Protein AF-A0A6F8YV16-F1 (afdb_monomer_lite)

InterPro domains:
  IPR040547 Immunity protein CdiI [PF18616] (126-198)

Sequence (239 aa):
MAGVSTPRDDDLLIRDLTRAFAAAVDRGVPRQIAALMCADEAESFLDNVNDPDPDDPDEPVEEPTVDVPRIRVFGEVALARFTRPYTAGTLFFRREDGRWTVCADAEDDLSLDQLEDGERPPSPARVRGLRGTPVGDLDVAGLVTLVEQRQGLDILLPRVTARLQREPLPPGDRHPGDLLAATLRVEHEQWAKDPVSLTRMRITIDTVQDMGDLDAHGAPHQEIWDLIARFAATNPNGW

Organism: NCBI:txid624315

Foldseek 3Di:
DDDDDDPVNVVVQVVVLVQQLVQCVVQVALQSNLVQAPPVVSVVSVVPDPDHGDPDDGDPDDRFPKDFPDKDDDPQKIKTWIDGVPDTDIWIWGQDPNHIGTYPCSQQQAFLVRVDDDDDDDDDPLLVVLRRHRNVPQDLASLLVCLLVVHSLVPSLVVLLVVCLVPVQCQYPVWGNSSVLSNLPDAPVSCVVPVPSVVSNVSSVVVVVVVPQCVVVRHDRVSNVVSVVVSCVRHVVPD

pLDDT: mean 89.05, std 11.55, range [32.53, 98.44]

Secondary structure (DSSP, 8-state):
------HHHHHHHHHHHHHHHHHHHHHT-HHHHHTTB-HHHHHHHHHH--S-S-SS----PPPP--EEEEEEEETTEEEEEEEETTEEEEEEEEEETTEEEE-GGGGTTSBHHHHS-SPPPP--HHHHHHHHSBGGG--HHHHHHHHHTT-SHHHHHHHHHHHHHH-SS---SSSTTHHHHHHHTS-HHHHHH-HHHHHHHHHHHHHHHHH--GGGGTS-HHHHHHHHHHHHHH--TT-

Radius of gyration: 20.84 Å; chains: 1; bounding box: 57×36×59 Å

Structure (mmCIF, N/CA/C/O backbone):
data_AF-A0A6F8YV16-F1
#
_entry.id   AF-A0A6F8YV16-F1
#
loop_
_atom_site.group_PDB
_atom_site.id
_atom_site.type_symbol
_atom_site.label_atom_id
_atom_site.label_alt_id
_atom_site.label_comp_id
_atom_site.label_asym_id
_atom_site.label_entity_id
_atom_site.label_seq_id
_atom_site.pdbx_PDB_ins_code
_atom_site.Cartn_x
_atom_site.Cartn_y
_atom_site.Cartn_z
_atom_site.occupancy
_atom_site.B_iso_or_equiv
_atom_site.auth_seq_id
_atom_site.auth_comp_id
_atom_site.auth_asym_id
_atom_site.auth_atom_id
_atom_site.pdbx_PDB_model_num
ATOM 1 N N . MET A 1 1 ? -34.238 -14.353 12.579 1.00 32.53 1 MET A N 1
ATOM 2 C CA . MET A 1 1 ? -34.385 -13.059 11.882 1.00 32.53 1 MET A CA 1
ATOM 3 C C . MET A 1 1 ? -33.151 -12.256 12.238 1.00 32.53 1 MET A C 1
ATOM 5 O O . MET A 1 1 ? -33.054 -11.830 13.379 1.00 32.53 1 MET A O 1
ATOM 9 N N . ALA A 1 2 ? -32.161 -12.194 11.346 1.00 41.22 2 ALA A N 1
ATOM 10 C CA . ALA A 1 2 ? -30.953 -11.411 11.591 1.00 41.22 2 ALA A CA 1
ATOM 11 C C . ALA A 1 2 ? -31.335 -9.926 11.545 1.00 41.22 2 ALA A C 1
ATOM 13 O O . ALA A 1 2 ? -31.916 -9.472 10.558 1.00 41.22 2 ALA A O 1
ATOM 14 N N . GLY A 1 3 ? -31.119 -9.214 12.649 1.00 47.22 3 GLY A N 1
ATOM 15 C CA . GLY A 1 3 ? -31.322 -7.773 12.704 1.00 47.22 3 GLY A CA 1
ATOM 16 C C . GLY A 1 3 ? -30.284 -7.104 11.815 1.00 47.22 3 GLY A C 1
ATOM 17 O O . GLY A 1 3 ? -29.094 -7.337 11.989 1.00 47.22 3 GLY A O 1
ATOM 18 N N . VAL A 1 4 ? -30.736 -6.311 10.849 1.00 54.62 4 VAL A N 1
ATOM 19 C CA . VAL A 1 4 ? -29.857 -5.437 10.068 1.00 54.62 4 VAL A CA 1
ATOM 20 C C . VAL A 1 4 ? -29.284 -4.410 11.048 1.00 54.62 4 VAL A C 1
ATOM 22 O O . VAL A 1 4 ? -30.052 -3.608 11.584 1.00 54.62 4 VAL A O 1
ATOM 25 N N . SER A 1 5 ? -27.982 -4.478 11.345 1.00 60.81 5 SER A N 1
ATOM 26 C CA . SER A 1 5 ? -27.321 -3.483 12.195 1.00 60.81 5 SER A CA 1
ATOM 27 C C . SER A 1 5 ? -27.360 -2.122 11.503 1.00 60.81 5 SER A C 1
ATOM 29 O O . SER A 1 5 ? -27.271 -2.021 10.277 1.00 60.81 5 SER A O 1
ATOM 31 N N . THR A 1 6 ? -27.581 -1.056 12.272 1.00 71.75 6 THR A N 1
ATOM 32 C CA . THR A 1 6 ? -27.544 0.297 11.709 1.00 71.75 6 THR A CA 1
ATOM 33 C C . THR A 1 6 ? -26.101 0.813 11.674 1.00 71.75 6 THR A C 1
ATOM 35 O O . THR A 1 6 ? -25.292 0.391 12.499 1.00 71.75 6 THR A O 1
ATOM 38 N N . PRO A 1 7 ? -25.762 1.791 10.808 1.00 70.12 7 PRO A N 1
ATOM 39 C CA . PRO A 1 7 ? -24.416 2.377 10.779 1.00 70.12 7 PRO A CA 1
ATOM 40 C C . PRO A 1 7 ? -23.948 2.922 12.138 1.00 70.12 7 PRO A C 1
ATOM 42 O O . PRO A 1 7 ? -22.766 2.900 12.450 1.00 70.12 7 PRO A O 1
ATOM 45 N N . ARG A 1 8 ? -24.884 3.390 12.977 1.00 74.44 8 ARG A N 1
ATOM 46 C CA . ARG A 1 8 ? -24.582 3.878 14.328 1.00 74.44 8 ARG A CA 1
ATOM 47 C C . ARG A 1 8 ? -24.244 2.747 15.301 1.00 74.44 8 ARG A C 1
ATOM 49 O O . ARG A 1 8 ? -23.451 2.967 16.212 1.00 74.44 8 ARG A O 1
ATOM 56 N N . ASP A 1 9 ? -24.845 1.576 15.118 1.00 87.88 9 ASP A N 1
ATOM 57 C CA . ASP A 1 9 ? -24.528 0.390 15.915 1.00 87.88 9 ASP A CA 1
ATOM 58 C C . ASP A 1 9 ? -23.169 -0.179 15.491 1.00 87.88 9 ASP A C 1
ATOM 60 O O . ASP A 1 9 ? -22.358 -0.527 16.345 1.00 87.88 9 ASP A O 1
ATOM 64 N N . ASP A 1 10 ? -22.876 -0.182 14.187 1.00 91.69 10 ASP A N 1
ATOM 65 C CA . ASP A 1 10 ? -21.583 -0.622 13.655 1.00 91.69 10 ASP A CA 1
ATOM 66 C C . ASP A 1 10 ? -20.424 0.254 14.147 1.00 91.69 10 ASP A C 1
ATOM 68 O O . ASP A 1 10 ? -19.406 -0.275 14.591 1.00 91.69 10 ASP A O 1
ATOM 72 N N . ASP A 1 11 ? -20.596 1.578 14.165 1.00 91.69 11 ASP A N 1
ATOM 73 C CA . ASP A 1 11 ? -19.606 2.510 14.716 1.00 91.69 11 ASP A CA 1
ATOM 74 C C . ASP A 1 11 ? -19.271 2.215 16.188 1.00 91.69 11 ASP A C 1
ATOM 76 O O . ASP A 1 11 ? -18.113 2.331 16.598 1.00 91.69 11 ASP A O 1
ATOM 80 N N . LEU A 1 12 ? -20.269 1.850 17.001 1.00 91.56 12 LEU A N 1
ATOM 81 C CA . LEU A 1 12 ? -20.052 1.491 18.405 1.00 91.56 12 LEU A CA 1
ATOM 82 C C . LEU A 1 12 ? -19.313 0.156 18.521 1.00 91.56 12 LEU A C 1
ATOM 84 O O . LEU A 1 12 ? -18.309 0.082 19.227 1.00 91.56 12 LEU A O 1
ATOM 88 N N . LEU A 1 13 ? -19.746 -0.861 17.772 1.00 94.31 13 LEU A N 1
ATOM 89 C CA . LEU A 1 13 ? -19.112 -2.181 17.770 1.00 94.31 13 LEU A CA 1
ATOM 90 C C . LEU A 1 13 ? -17.645 -2.115 17.328 1.00 94.31 13 LEU A C 1
ATOM 92 O O . LEU A 1 13 ? -16.783 -2.711 17.969 1.00 94.31 13 LEU A O 1
ATOM 96 N N . ILE A 1 14 ? -17.339 -1.360 16.271 1.00 95.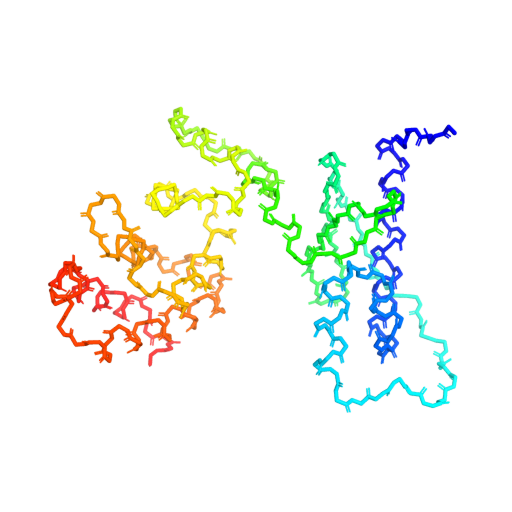31 14 ILE A N 1
ATOM 97 C CA . ILE A 1 14 ? -15.970 -1.199 15.762 1.00 95.31 14 ILE A CA 1
ATOM 98 C C . ILE A 1 14 ? -15.108 -0.408 16.751 1.00 95.31 14 ILE A C 1
ATOM 100 O O . ILE A 1 14 ? -13.931 -0.723 16.942 1.00 95.31 14 ILE A O 1
ATOM 104 N N . ARG A 1 15 ? -15.671 0.609 17.414 1.00 94.19 15 ARG A N 1
ATOM 105 C CA . ARG A 1 15 ? -14.960 1.373 18.449 1.00 94.19 15 ARG A CA 1
ATOM 106 C C . ARG A 1 15 ? -14.592 0.494 19.639 1.00 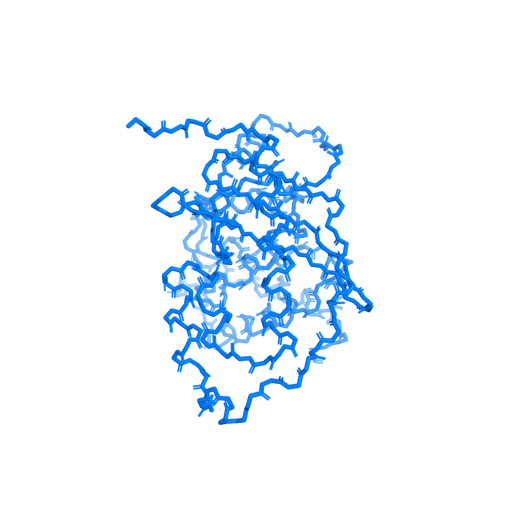94.19 15 ARG A C 1
ATOM 108 O O . ARG A 1 15 ? -13.449 0.550 20.096 1.00 94.19 15 ARG A O 1
ATOM 115 N N . ASP A 1 16 ? -15.536 -0.310 20.113 1.00 93.12 16 ASP A N 1
ATOM 116 C CA . ASP A 1 16 ? -15.319 -1.231 21.226 1.00 93.12 16 ASP A CA 1
ATOM 117 C C . ASP A 1 16 ? -14.310 -2.316 20.843 1.00 93.12 16 ASP A C 1
ATOM 119 O O . ASP A 1 16 ? -13.375 -2.574 21.599 1.00 93.12 16 ASP A O 1
ATOM 123 N N . LEU A 1 17 ? -14.410 -2.865 19.628 1.00 95.19 17 LEU A N 1
ATOM 124 C CA . LEU A 1 17 ? -13.437 -3.815 19.088 1.00 95.19 17 LEU A CA 1
ATOM 125 C C . LEU A 1 17 ? -12.030 -3.210 18.979 1.00 95.19 17 LEU A C 1
ATOM 127 O O . LEU A 1 17 ? -11.062 -3.847 19.379 1.00 95.19 17 LEU A O 1
ATOM 131 N N . THR A 1 18 ? -11.904 -1.967 18.507 1.00 94.31 18 THR A N 1
ATOM 132 C CA . THR A 1 18 ? -10.615 -1.253 18.427 1.00 94.31 18 THR A CA 1
ATOM 133 C C . THR A 1 18 ? -9.958 -1.129 19.804 1.00 94.31 18 THR A C 1
ATOM 135 O O . THR A 1 18 ? -8.755 -1.351 19.946 1.00 94.31 18 THR A O 1
ATOM 138 N N . ARG A 1 19 ? -10.744 -0.797 20.836 1.00 91.19 19 ARG A N 1
ATOM 139 C CA . ARG A 1 19 ? -10.260 -0.692 22.222 1.00 91.19 19 ARG A CA 1
ATOM 140 C C . ARG A 1 19 ? -9.915 -2.054 22.815 1.00 91.19 19 ARG A C 1
ATOM 142 O O . ARG A 1 19 ? -8.879 -2.179 23.459 1.00 91.19 19 ARG A O 1
ATOM 149 N N . ALA A 1 20 ? -10.746 -3.066 22.572 1.00 91.56 20 ALA A N 1
ATOM 150 C CA . ALA A 1 20 ? -10.495 -4.432 23.019 1.00 91.56 20 ALA A CA 1
ATOM 151 C C . ALA A 1 20 ? -9.209 -4.992 22.398 1.00 91.56 20 ALA A C 1
ATOM 153 O O . ALA A 1 20 ? -8.378 -5.549 23.109 1.00 91.56 20 ALA A O 1
ATOM 154 N N . PHE A 1 21 ? -9.010 -4.769 21.096 1.00 92.56 21 PHE A N 1
ATOM 155 C CA . PHE A 1 21 ? -7.798 -5.166 20.386 1.00 92.56 21 PHE A CA 1
ATOM 156 C C . PHE A 1 21 ? -6.568 -4.463 20.954 1.00 92.56 21 PHE A C 1
ATOM 158 O O . PHE A 1 21 ? -5.555 -5.099 21.225 1.00 92.56 21 PHE A O 1
ATOM 165 N N . ALA A 1 22 ? -6.674 -3.160 21.216 1.00 89.25 22 ALA A N 1
ATOM 166 C CA . ALA A 1 22 ? -5.600 -2.411 21.842 1.00 89.25 22 ALA A CA 1
ATOM 167 C C . ALA A 1 22 ? -5.208 -2.947 23.220 1.00 89.25 22 ALA A C 1
ATOM 169 O O . ALA A 1 22 ? -4.026 -3.160 23.467 1.00 89.25 22 ALA A O 1
ATOM 170 N N . ALA A 1 23 ? -6.196 -3.212 24.074 1.00 87.38 23 ALA A N 1
ATOM 171 C CA . ALA A 1 23 ? -5.962 -3.762 25.401 1.00 87.38 23 ALA A CA 1
ATOM 172 C C . ALA A 1 23 ? -5.356 -5.173 25.343 1.00 87.38 23 ALA A C 1
ATOM 174 O 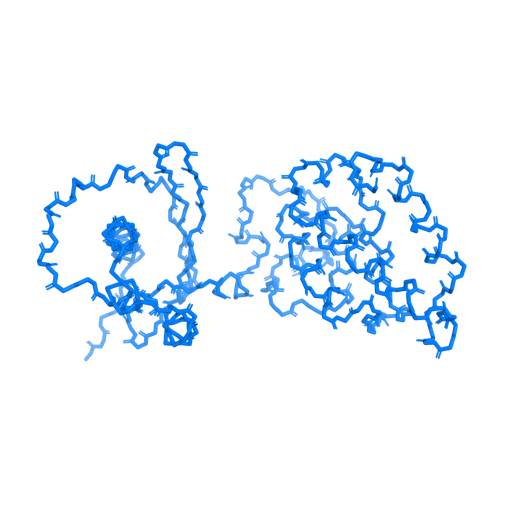O . ALA A 1 23 ? -4.476 -5.485 26.139 1.00 87.38 23 ALA A O 1
ATOM 175 N N . ALA A 1 24 ? -5.789 -6.015 24.398 1.00 88.56 24 ALA A N 1
ATOM 176 C CA . ALA A 1 24 ? -5.222 -7.349 24.205 1.00 88.56 24 ALA A CA 1
ATOM 177 C C . ALA A 1 24 ? -3.745 -7.290 23.776 1.00 88.56 24 ALA A C 1
ATOM 179 O O . ALA A 1 24 ? -2.931 -8.058 24.287 1.00 88.56 24 ALA A O 1
ATOM 180 N N . VAL A 1 25 ? -3.393 -6.352 22.888 1.00 88.12 25 VAL A N 1
ATOM 181 C CA . VAL A 1 25 ? -1.999 -6.101 22.485 1.00 88.12 25 VAL A CA 1
ATOM 182 C C . VAL A 1 25 ? -1.160 -5.630 23.671 1.00 88.12 25 VAL A C 1
ATOM 184 O O . VAL A 1 25 ? -0.057 -6.133 23.861 1.00 88.12 25 VAL A O 1
ATOM 187 N N . ASP A 1 26 ? -1.683 -4.723 24.497 1.00 85.44 26 ASP A N 1
ATOM 188 C CA . ASP A 1 26 ? -0.936 -4.160 25.629 1.00 85.44 26 ASP A CA 1
ATOM 189 C C . ASP A 1 26 ? -0.728 -5.176 26.766 1.00 85.44 26 ASP A C 1
ATOM 191 O O . ASP A 1 26 ? 0.286 -5.122 27.459 1.00 85.44 26 ASP A O 1
ATOM 195 N N . ARG A 1 27 ? -1.644 -6.142 26.923 1.00 84.88 27 ARG A N 1
ATOM 196 C CA . ARG A 1 27 ? -1.458 -7.309 27.807 1.00 84.88 27 ARG A CA 1
ATOM 197 C C . ARG A 1 27 ? -0.439 -8.310 27.270 1.00 84.88 27 ARG A C 1
ATOM 199 O O . ARG A 1 27 ? 0.092 -9.100 28.038 1.00 84.88 27 ARG A O 1
ATOM 206 N N . GLY A 1 28 ? -0.182 -8.301 25.962 1.00 84.62 28 GLY A N 1
ATOM 207 C CA . GLY A 1 28 ? 0.746 -9.234 25.334 1.00 84.62 28 GLY A CA 1
ATOM 208 C C . GLY A 1 28 ? 0.286 -10.690 25.412 1.00 84.62 28 GLY A C 1
ATOM 209 O O . GLY A 1 28 ? 1.131 -11.567 25.543 1.00 84.62 28 GLY A O 1
ATOM 210 N N . VAL A 1 29 ? -1.028 -10.951 25.339 1.00 84.44 29 VAL A N 1
ATOM 211 C CA . VAL A 1 29 ? -1.600 -12.312 25.368 1.00 84.44 29 VAL A CA 1
ATOM 212 C C . VAL A 1 29 ? -2.025 -12.730 23.952 1.00 84.44 29 VAL A C 1
ATOM 214 O O . VAL A 1 29 ? -3.106 -12.327 23.498 1.00 84.44 29 VAL A O 1
ATOM 217 N N . PRO A 1 30 ? -1.214 -13.535 23.234 1.00 89.00 30 PRO A N 1
ATOM 218 C CA . PRO A 1 30 ? -1.449 -13.907 21.841 1.00 89.00 30 PRO A CA 1
ATOM 219 C C . PRO A 1 30 ? -2.860 -14.411 21.537 1.00 89.00 30 PRO A C 1
ATOM 221 O O . PRO A 1 30 ? -3.490 -13.950 20.584 1.00 89.00 30 PRO A O 1
ATOM 224 N N . ARG A 1 31 ? -3.412 -15.312 22.358 1.00 88.94 31 ARG A N 1
ATOM 225 C CA . ARG A 1 31 ? -4.751 -15.864 22.094 1.00 88.94 31 ARG A CA 1
ATOM 226 C C . ARG A 1 31 ? -5.874 -14.844 22.268 1.00 88.94 31 ARG A C 1
ATOM 228 O O . ARG A 1 31 ? -6.880 -14.940 21.566 1.00 88.94 31 ARG A O 1
ATOM 235 N N . GLN A 1 32 ? -5.720 -13.864 23.164 1.00 90.56 32 GLN A N 1
ATOM 236 C CA . GLN A 1 32 ? -6.697 -12.776 23.303 1.00 90.56 32 GLN A CA 1
ATOM 237 C C . GLN A 1 32 ? -6.681 -11.868 22.067 1.00 90.56 32 GLN A C 1
ATOM 239 O O . GLN A 1 32 ? -7.742 -11.441 21.616 1.00 90.56 32 GLN A O 1
ATOM 244 N N . ILE A 1 33 ? -5.498 -11.610 21.501 1.00 91.75 33 ILE A N 1
ATOM 245 C CA . ILE A 1 33 ? -5.338 -10.833 20.266 1.00 91.75 33 ILE A CA 1
ATOM 246 C C . ILE A 1 33 ? -5.977 -11.588 19.091 1.00 91.75 33 ILE A C 1
ATOM 248 O O . ILE A 1 33 ? -6.846 -11.043 18.408 1.00 91.75 33 ILE A O 1
ATOM 252 N N . ALA A 1 34 ? -5.617 -12.863 18.915 1.00 92.94 34 ALA A N 1
ATOM 253 C CA . ALA A 1 34 ? -6.099 -13.713 17.826 1.00 92.94 34 ALA A CA 1
ATOM 254 C C . ALA A 1 34 ? -7.632 -13.869 17.817 1.00 92.94 34 ALA A C 1
ATOM 256 O O . ALA A 1 34 ? -8.251 -13.860 16.760 1.00 92.94 34 ALA A O 1
ATOM 257 N N . ALA A 1 35 ? -8.283 -13.927 18.985 1.00 93.56 35 ALA A N 1
ATOM 258 C CA . ALA A 1 35 ? -9.746 -14.034 19.082 1.00 93.56 35 ALA A CA 1
ATOM 259 C C . ALA A 1 35 ? -10.512 -12.827 18.487 1.00 93.56 35 ALA A C 1
ATOM 261 O O . ALA A 1 35 ? -11.711 -12.911 18.182 1.00 93.56 35 ALA A O 1
ATOM 262 N N . LEU A 1 36 ? -9.837 -11.686 18.341 1.00 95.56 36 LEU A N 1
ATOM 263 C CA . LEU A 1 36 ? -10.396 -10.454 17.789 1.00 95.56 36 LEU A CA 1
ATOM 264 C C . LEU A 1 36 ? -10.097 -10.287 16.291 1.00 95.56 36 LEU A C 1
ATOM 266 O O . LEU A 1 36 ? -10.696 -9.414 15.661 1.00 95.56 36 LEU A O 1
ATOM 270 N N . MET A 1 37 ? -9.210 -11.110 15.729 1.00 95.62 37 MET A N 1
ATOM 271 C CA . MET A 1 37 ? -8.823 -11.097 14.316 1.00 95.62 37 MET A CA 1
ATOM 272 C C . MET A 1 37 ? -9.787 -11.927 13.443 1.00 95.62 37 MET A C 1
ATOM 274 O O . MET A 1 37 ? -10.625 -12.663 13.977 1.00 95.62 37 MET A O 1
ATOM 278 N N . CYS A 1 38 ? -9.708 -11.790 12.111 1.00 95.75 38 CYS A N 1
ATOM 279 C CA . CYS A 1 38 ? -10.307 -12.782 11.202 1.00 95.75 38 CYS A CA 1
ATOM 280 C C . CYS A 1 38 ? -9.607 -14.130 11.336 1.00 95.75 38 CYS A C 1
ATOM 282 O O . CYS A 1 38 ? -8.481 -14.205 11.828 1.00 95.75 38 CYS A O 1
ATOM 284 N N . ALA A 1 39 ? -10.276 -15.188 10.878 1.00 91.88 39 ALA A N 1
ATOM 285 C CA . ALA A 1 39 ? -9.775 -16.556 10.989 1.00 91.88 39 ALA A CA 1
ATOM 286 C C . ALA A 1 39 ? -8.364 -16.731 10.393 1.00 91.88 39 ALA A C 1
ATOM 288 O O . ALA A 1 39 ? -7.469 -17.203 11.094 1.00 91.88 39 ALA A O 1
ATOM 289 N N . ASP A 1 40 ? -8.156 -16.289 9.150 1.00 88.50 40 ASP A N 1
ATOM 290 C CA . ASP A 1 40 ? -6.884 -16.470 8.434 1.00 88.50 40 ASP A CA 1
ATOM 291 C C . ASP A 1 40 ? -5.729 -15.675 9.081 1.00 88.50 40 ASP A C 1
ATOM 293 O O . ASP A 1 40 ? -4.599 -16.161 9.194 1.00 88.50 40 ASP A O 1
ATOM 297 N N . GLU A 1 41 ? -6.014 -14.458 9.557 1.00 90.88 41 GLU A N 1
ATOM 298 C CA . GLU A 1 41 ? -5.038 -13.618 10.263 1.00 90.88 41 GLU A CA 1
ATOM 299 C C . GLU A 1 41 ? -4.718 -14.189 11.648 1.00 90.88 41 GLU A C 1
ATOM 301 O O . GLU A 1 41 ? -3.562 -14.202 12.059 1.00 90.88 41 GLU A O 1
ATOM 306 N N . ALA A 1 42 ? -5.724 -14.700 12.362 1.00 91.50 42 ALA A N 1
ATOM 307 C CA . ALA A 1 42 ? -5.549 -15.320 13.669 1.00 91.50 42 ALA A CA 1
ATOM 308 C C . ALA A 1 42 ? -4.646 -16.559 13.589 1.00 91.50 42 ALA A C 1
ATOM 310 O O . ALA A 1 42 ? -3.759 -16.715 14.429 1.00 91.50 42 ALA A O 1
ATOM 311 N N . GLU A 1 43 ? -4.848 -17.419 12.586 1.00 88.94 43 GLU A N 1
ATOM 312 C CA . GLU A 1 43 ? -3.999 -18.590 12.334 1.00 88.94 43 GLU A CA 1
ATOM 313 C C . GLU A 1 43 ? -2.559 -18.160 12.027 1.00 88.94 43 GLU A C 1
ATOM 315 O O . GLU A 1 43 ? -1.631 -18.549 12.737 1.00 88.94 43 GLU A O 1
ATOM 320 N N . SER A 1 44 ? -2.387 -17.258 11.056 1.00 86.81 44 SER A N 1
ATOM 321 C CA . SER A 1 44 ? -1.070 -16.742 10.663 1.00 86.81 44 SER A CA 1
ATOM 322 C C . SER A 1 44 ? -0.336 -16.059 11.820 1.00 86.81 44 SER A C 1
ATOM 324 O O . SER A 1 44 ? 0.880 -16.197 11.964 1.00 86.81 44 SER A O 1
ATOM 326 N N . PHE A 1 45 ? -1.052 -15.309 12.657 1.00 88.38 45 PHE A N 1
ATOM 327 C CA . PHE A 1 45 ? -0.483 -14.658 13.828 1.00 88.38 45 PHE A CA 1
ATOM 328 C C . PHE A 1 45 ? 0.019 -15.693 14.835 1.00 88.38 45 PHE A C 1
ATOM 330 O O . PHE A 1 45 ? 1.183 -15.635 15.226 1.00 88.38 45 PHE A O 1
ATOM 337 N N . LEU A 1 46 ? -0.823 -16.659 15.215 1.00 87.50 46 LEU A N 1
ATOM 338 C CA . LEU A 1 46 ? -0.482 -17.681 16.208 1.00 87.50 46 LEU A CA 1
ATOM 339 C C . LEU A 1 46 ? 0.680 -18.576 15.762 1.00 87.50 46 LEU A C 1
ATOM 341 O O . LEU A 1 46 ? 1.519 -18.913 16.595 1.00 87.50 46 LEU A O 1
ATOM 345 N N . ASP A 1 47 ? 0.780 -18.892 14.472 1.00 86.50 47 ASP A N 1
ATOM 346 C CA . ASP A 1 47 ? 1.891 -19.676 13.916 1.00 86.50 47 ASP A CA 1
ATOM 347 C C . ASP A 1 47 ? 3.251 -18.968 14.034 1.00 86.50 47 ASP A C 1
ATOM 349 O O . ASP A 1 47 ? 4.295 -19.618 14.107 1.00 86.50 47 ASP A O 1
ATOM 353 N N . ASN A 1 48 ? 3.256 -17.632 14.074 1.00 83.25 48 ASN A N 1
ATOM 354 C CA . ASN A 1 48 ? 4.469 -16.823 14.194 1.00 83.25 48 ASN A CA 1
ATOM 355 C C . ASN A 1 48 ? 4.843 -16.486 15.648 1.00 83.25 48 ASN A C 1
ATOM 357 O O . ASN A 1 48 ? 5.915 -15.920 15.895 1.00 83.25 48 ASN A O 1
ATOM 361 N N . VAL A 1 49 ? 3.987 -16.812 16.621 1.00 81.88 49 VAL A N 1
ATOM 362 C CA . VAL A 1 49 ? 4.277 -16.587 18.039 1.00 81.88 49 VAL A CA 1
ATOM 363 C C . VAL A 1 49 ? 5.097 -17.753 18.596 1.00 81.88 49 VAL A C 1
ATOM 365 O O . VAL A 1 49 ? 4.638 -18.887 18.674 1.00 81.88 49 VAL A O 1
ATOM 368 N N . ASN A 1 50 ? 6.323 -17.455 19.036 1.00 70.88 50 ASN A N 1
ATOM 369 C CA . ASN A 1 50 ? 7.244 -18.456 19.588 1.00 70.88 50 ASN A CA 1
ATOM 370 C C . ASN A 1 50 ? 6.976 -18.822 21.061 1.00 70.88 50 ASN A C 1
ATOM 372 O O . ASN A 1 50 ? 7.438 -19.873 21.501 1.00 70.88 50 ASN A O 1
ATOM 376 N N . ASP A 1 51 ? 6.290 -17.963 21.824 1.00 69.06 51 ASP A N 1
ATOM 377 C CA . ASP A 1 51 ? 6.070 -18.123 23.269 1.00 69.06 51 ASP A CA 1
ATOM 378 C C . ASP A 1 51 ? 4.559 -18.212 23.567 1.00 69.06 51 ASP A C 1
ATOM 380 O O . ASP A 1 51 ? 3.819 -17.301 23.179 1.00 69.06 51 ASP A O 1
ATOM 384 N N . PRO A 1 52 ? 4.055 -19.302 24.175 1.00 67.00 52 PRO A N 1
ATOM 385 C CA . PRO A 1 52 ? 2.646 -19.401 24.553 1.00 67.00 52 PRO A CA 1
ATOM 386 C C . PRO A 1 52 ? 2.230 -18.308 25.552 1.00 67.00 52 PRO A C 1
ATOM 388 O O . PRO A 1 52 ? 3.069 -17.697 26.206 1.00 67.00 52 PRO A O 1
ATOM 391 N N . ASP A 1 53 ? 0.913 -18.069 25.652 1.00 74.44 53 ASP A N 1
ATOM 392 C CA . ASP A 1 53 ? 0.327 -17.096 26.588 1.00 74.44 53 ASP A CA 1
ATOM 393 C C . ASP A 1 53 ? 0.971 -17.193 27.991 1.00 74.44 53 ASP A C 1
ATOM 395 O O . ASP A 1 53 ? 1.209 -18.313 28.457 1.00 74.44 53 ASP A O 1
ATOM 399 N N . PRO A 1 54 ? 1.211 -16.062 28.681 1.00 66.69 54 PRO A N 1
ATOM 400 C CA . PRO A 1 54 ? 1.818 -16.069 30.009 1.00 66.69 54 PRO A CA 1
ATOM 401 C C . PRO A 1 54 ? 1.018 -16.930 31.003 1.00 66.69 54 PRO A C 1
ATOM 403 O O . PRO A 1 54 ? -0.213 -16.902 31.019 1.00 66.69 54 PRO A O 1
ATOM 406 N N . ASP A 1 55 ? 1.729 -17.687 31.847 1.00 64.31 55 ASP A N 1
ATOM 407 C CA . ASP A 1 55 ? 1.136 -18.603 32.838 1.00 64.31 55 ASP A CA 1
ATOM 408 C C . ASP A 1 55 ? 0.462 -17.874 34.020 1.00 64.31 55 ASP A C 1
ATOM 410 O O . ASP A 1 55 ? -0.404 -18.445 34.692 1.00 64.31 55 ASP A O 1
ATOM 414 N N . ASP A 1 56 ? 0.859 -16.627 34.294 1.00 61.84 56 ASP A N 1
ATOM 415 C CA . ASP A 1 56 ? 0.348 -15.833 35.413 1.00 61.84 56 ASP A CA 1
ATOM 416 C C . ASP A 1 56 ? -0.868 -14.981 35.007 1.00 61.84 56 ASP A C 1
ATOM 418 O O . ASP A 1 56 ? -0.905 -14.428 33.906 1.00 61.84 56 ASP A O 1
ATOM 422 N N . PRO A 1 57 ? -1.875 -14.831 35.892 1.00 54.69 57 PRO A N 1
ATOM 423 C CA . PRO A 1 57 ? -3.026 -13.983 35.623 1.00 54.69 57 PRO A CA 1
ATOM 424 C C . PRO A 1 57 ? -2.583 -12.525 35.468 1.00 54.69 57 PRO A C 1
ATOM 426 O O . PRO A 1 57 ? -1.957 -11.976 36.374 1.00 54.69 57 PRO A O 1
ATOM 429 N N . ASP A 1 58 ? -2.948 -11.924 34.330 1.00 61.38 58 ASP A N 1
ATOM 430 C CA . ASP A 1 58 ? -2.645 -10.541 33.952 1.00 61.38 58 ASP A CA 1
ATOM 431 C C . ASP A 1 58 ? -2.759 -9.585 35.155 1.00 61.38 58 ASP A C 1
ATOM 433 O O . ASP A 1 58 ? -3.837 -9.436 35.750 1.00 61.38 58 ASP A O 1
ATOM 437 N N . GLU A 1 59 ? -1.671 -8.881 35.498 1.00 57.50 59 GLU A N 1
ATOM 438 C CA . GLU A 1 59 ? -1.823 -7.647 36.270 1.00 57.50 59 GLU A CA 1
ATOM 439 C C . GLU A 1 59 ? -2.784 -6.734 35.492 1.00 57.50 59 GLU A C 1
ATOM 441 O O . GLU A 1 59 ? -2.725 -6.687 34.258 1.00 57.50 59 GLU A O 1
ATOM 446 N N . PRO A 1 60 ? -3.706 -6.024 36.163 1.00 57.50 60 PRO A N 1
ATOM 447 C CA . PRO A 1 60 ? -4.638 -5.152 35.471 1.00 57.50 60 PRO A CA 1
ATOM 448 C C . PRO A 1 60 ? -3.857 -4.068 34.725 1.00 57.50 60 PRO A C 1
ATOM 450 O O . PRO A 1 60 ? -3.391 -3.098 35.318 1.00 57.50 60 PRO A O 1
ATOM 453 N N . VAL A 1 61 ? -3.721 -4.243 33.412 1.00 60.06 61 VAL A N 1
ATOM 454 C CA . VAL A 1 61 ? -3.194 -3.215 32.518 1.00 60.06 61 VAL A CA 1
ATOM 455 C C . VAL A 1 61 ? -4.188 -2.059 32.543 1.00 60.06 61 VAL A C 1
ATOM 457 O O . VAL A 1 61 ? -5.390 -2.274 32.348 1.00 60.06 61 VAL A O 1
ATOM 460 N N . GLU A 1 62 ? -3.705 -0.847 32.831 1.00 64.81 62 GLU A N 1
ATOM 461 C CA . GLU A 1 62 ? -4.527 0.361 32.737 1.00 64.81 62 GLU A CA 1
ATOM 462 C C . GLU A 1 62 ? -5.204 0.410 31.363 1.00 64.81 62 GLU A C 1
ATOM 464 O O . GLU A 1 62 ? -4.581 0.091 30.349 1.00 64.81 62 GLU A O 1
ATOM 469 N N . GLU A 1 63 ? -6.489 0.784 31.326 1.00 63.00 63 GLU A N 1
ATOM 470 C CA . GLU A 1 63 ? -7.212 0.882 30.059 1.00 63.00 63 GLU A CA 1
ATOM 471 C C . GLU A 1 63 ? -6.424 1.770 29.093 1.00 63.00 63 GLU A C 1
ATOM 473 O O . GLU A 1 63 ? -6.106 2.921 29.425 1.00 63.00 63 GLU A O 1
ATOM 478 N N . PRO A 1 64 ? -6.095 1.265 27.895 1.00 65.19 64 PRO A N 1
ATOM 479 C CA . PRO A 1 64 ? -5.238 2.015 27.014 1.00 65.19 64 PRO A CA 1
ATOM 480 C C . PRO A 1 64 ? -5.943 3.282 26.561 1.00 65.19 64 PRO A C 1
ATOM 482 O O . PRO A 1 64 ? -7.117 3.284 26.178 1.00 65.19 64 PRO A O 1
ATOM 485 N N . THR A 1 65 ? -5.199 4.383 26.581 1.00 75.81 65 THR A N 1
ATOM 486 C CA . THR A 1 65 ? -5.668 5.676 26.086 1.00 75.81 65 THR A CA 1
ATOM 487 C C . THR A 1 65 ? -5.697 5.650 24.559 1.00 75.81 65 THR A C 1
ATOM 489 O O . THR A 1 65 ? -4.797 6.137 23.879 1.00 75.81 65 THR A O 1
ATOM 492 N N . VAL A 1 66 ? -6.742 5.030 24.011 1.00 82.81 66 VAL A N 1
ATOM 493 C CA . VAL A 1 66 ? -6.996 4.955 22.572 1.00 82.81 66 VAL A CA 1
ATOM 494 C C . VAL A 1 66 ? -8.127 5.904 22.217 1.00 82.81 66 VAL A C 1
ATOM 496 O O . VAL A 1 66 ? -9.282 5.700 22.612 1.00 82.81 66 VAL A O 1
ATOM 499 N N . ASP A 1 67 ? -7.805 6.917 21.422 1.00 87.56 67 ASP A N 1
ATOM 500 C CA . ASP A 1 67 ? -8.820 7.708 20.745 1.00 87.56 67 ASP A CA 1
ATOM 501 C C . ASP A 1 67 ? -9.085 7.123 19.355 1.00 87.56 67 ASP A C 1
ATOM 503 O O . ASP A 1 67 ? -8.173 6.717 18.636 1.00 87.56 67 ASP A O 1
ATOM 507 N N . VAL A 1 68 ? -10.363 7.058 18.989 1.00 86.56 68 VAL A N 1
ATOM 508 C CA . VAL A 1 68 ? -10.830 6.506 17.710 1.00 86.56 68 VAL A CA 1
ATOM 509 C C . VAL A 1 68 ? -11.677 7.581 17.030 1.00 86.56 68 VAL A C 1
ATOM 511 O O . VAL A 1 68 ? -12.912 7.512 17.029 1.00 86.56 68 VAL A O 1
ATOM 514 N N . PRO A 1 69 ? -11.056 8.655 16.520 1.00 79.00 69 PRO A N 1
ATOM 515 C CA . PRO A 1 69 ? -11.785 9.844 16.091 1.00 79.00 69 PRO A CA 1
ATOM 516 C C . PRO A 1 69 ? -12.631 9.615 14.834 1.00 79.00 69 PRO A C 1
ATOM 518 O O . PRO A 1 69 ? -13.592 10.350 14.604 1.00 79.00 69 PRO A O 1
ATOM 521 N N . ARG A 1 70 ? -12.293 8.621 14.000 1.00 81.75 70 ARG A N 1
ATOM 522 C CA . ARG A 1 70 ? -12.976 8.385 12.723 1.00 81.75 70 ARG A CA 1
ATOM 523 C C . ARG A 1 70 ? -13.106 6.898 12.414 1.00 81.75 70 ARG A C 1
ATOM 525 O O . ARG A 1 70 ? -12.100 6.213 12.250 1.00 81.75 70 ARG A O 1
ATOM 532 N N . ILE A 1 71 ? -14.353 6.462 12.262 1.00 93.06 71 ILE A N 1
ATOM 533 C CA . ILE A 1 71 ? -14.744 5.147 11.751 1.00 93.06 71 ILE A CA 1
ATOM 534 C C . ILE A 1 71 ? -15.486 5.382 10.436 1.00 93.06 71 ILE A C 1
ATOM 536 O O . ILE A 1 71 ? -16.232 6.356 10.305 1.00 93.06 71 ILE A O 1
ATOM 540 N N . ARG A 1 72 ? -15.223 4.545 9.434 1.00 93.00 72 ARG A N 1
ATOM 541 C CA . ARG A 1 72 ? -15.971 4.536 8.174 1.00 93.00 72 ARG A CA 1
ATOM 542 C C . ARG A 1 72 ? -16.339 3.104 7.835 1.00 93.00 72 ARG A C 1
ATOM 544 O O . ARG A 1 72 ? -15.450 2.262 7.732 1.00 93.00 72 ARG A O 1
ATOM 551 N N . VAL A 1 73 ? -17.632 2.868 7.646 1.00 94.94 73 VAL A N 1
ATOM 552 C CA . VAL A 1 73 ? -18.201 1.557 7.325 1.00 94.94 73 VAL A CA 1
ATOM 553 C C . VAL A 1 73 ? -18.660 1.546 5.871 1.00 94.94 73 VAL A C 1
ATOM 555 O O . VAL A 1 73 ? -19.354 2.462 5.422 1.00 94.94 73 VAL A O 1
ATOM 558 N N . PHE A 1 74 ? -18.286 0.499 5.144 1.00 93.94 74 PHE A N 1
ATOM 559 C CA . PHE A 1 74 ? -18.586 0.290 3.734 1.00 93.94 74 PHE A CA 1
ATOM 560 C C . PHE A 1 74 ? -19.121 -1.133 3.526 1.00 93.94 74 PHE A C 1
ATOM 562 O O . PHE A 1 74 ? -18.410 -2.035 3.094 1.00 93.94 74 PHE A O 1
ATOM 569 N N . GLY A 1 75 ? -20.401 -1.340 3.846 1.00 92.50 75 GLY A N 1
ATOM 570 C CA . GLY A 1 75 ? -21.008 -2.671 3.790 1.00 92.50 75 GLY A CA 1
ATOM 571 C C . GLY A 1 75 ? -20.388 -3.598 4.836 1.00 92.50 75 GLY A C 1
ATOM 572 O O . GLY A 1 75 ? -20.549 -3.358 6.028 1.00 92.50 75 GLY A O 1
ATOM 573 N N . GLU A 1 76 ? -19.674 -4.624 4.377 1.00 94.44 76 GLU A N 1
ATOM 574 C CA . GLU A 1 76 ? -19.065 -5.665 5.220 1.00 94.44 76 GLU A CA 1
ATOM 575 C C . GLU A 1 76 ? -17.595 -5.387 5.565 1.00 94.44 76 GLU A C 1
ATOM 577 O O . GLU A 1 76 ? -16.959 -6.196 6.235 1.00 94.44 76 GLU A O 1
ATOM 582 N N . VAL A 1 77 ? -17.049 -4.248 5.130 1.00 96.44 77 VAL A N 1
ATOM 583 C CA . VAL A 1 77 ? -15.698 -3.805 5.487 1.00 96.44 77 VAL A CA 1
ATOM 584 C C . VAL A 1 77 ? -15.724 -2.425 6.119 1.00 96.44 77 VAL A C 1
ATOM 586 O O . VAL A 1 77 ? -16.595 -1.597 5.838 1.00 96.44 77 VAL A O 1
ATOM 589 N N . ALA A 1 78 ? -14.769 -2.161 6.999 1.00 96.31 78 ALA A N 1
ATOM 590 C CA . ALA A 1 78 ? -14.639 -0.876 7.657 1.00 96.31 78 ALA A CA 1
ATOM 591 C C . ALA A 1 78 ? -13.178 -0.542 7.943 1.00 96.31 78 ALA A C 1
ATOM 593 O O . ALA A 1 78 ? -12.298 -1.400 7.936 1.00 96.31 78 ALA A O 1
ATOM 594 N N . LEU A 1 79 ? -12.930 0.729 8.236 1.00 95.69 79 LEU A N 1
ATOM 595 C CA . LEU A 1 79 ? -11.647 1.189 8.747 1.00 95.69 79 LEU A CA 1
ATOM 596 C C . LEU A 1 79 ? -11.855 2.138 9.921 1.00 95.69 79 LEU A C 1
ATOM 598 O O . LEU A 1 79 ? -12.771 2.969 9.919 1.00 95.69 79 LEU A O 1
ATOM 602 N N . ALA A 1 80 ? -10.964 2.049 10.900 1.00 94.75 80 ALA A N 1
ATOM 603 C CA . ALA A 1 80 ? -10.911 2.957 12.031 1.00 94.75 80 ALA A CA 1
ATOM 604 C C . ALA A 1 80 ? -9.505 3.532 12.152 1.00 94.75 80 ALA A C 1
ATOM 606 O O . ALA A 1 80 ? -8.525 2.798 12.282 1.00 94.75 80 ALA A O 1
ATOM 607 N N . ARG A 1 81 ? -9.409 4.863 12.137 1.00 92.19 81 ARG A N 1
ATOM 608 C CA . ARG A 1 81 ? -8.165 5.538 12.511 1.00 92.19 81 ARG A CA 1
ATOM 609 C C . ARG A 1 81 ? -8.132 5.691 14.014 1.00 92.19 81 ARG A C 1
ATOM 611 O O . ARG A 1 81 ? -9.119 6.133 14.605 1.00 92.19 81 ARG A O 1
ATOM 618 N N . PHE A 1 82 ? -6.995 5.359 14.600 1.00 91.25 82 PHE A N 1
ATOM 619 C CA . PHE A 1 82 ? -6.782 5.464 16.030 1.00 91.25 82 PHE A CA 1
ATOM 620 C C . PHE A 1 82 ? -5.509 6.243 16.337 1.00 91.25 82 PHE A C 1
ATOM 622 O O . PHE A 1 82 ? -4.564 6.289 15.544 1.00 91.25 82 PHE A O 1
ATOM 629 N N . THR A 1 83 ? -5.486 6.838 17.519 1.00 90.25 83 THR A N 1
ATOM 630 C CA . THR A 1 83 ? -4.311 7.478 18.100 1.00 90.25 83 THR A CA 1
ATOM 631 C C . THR A 1 83 ? -4.107 6.958 19.518 1.00 90.25 83 THR A C 1
ATOM 633 O O . THR A 1 83 ? -5.057 6.684 20.252 1.00 90.25 83 THR A O 1
ATOM 636 N N . ARG A 1 84 ? -2.841 6.797 19.889 1.00 86.62 84 ARG A N 1
ATOM 637 C CA . ARG A 1 84 ? -2.351 6.466 21.228 1.00 86.62 84 ARG A CA 1
ATOM 638 C C . ARG A 1 84 ? -1.216 7.432 21.578 1.00 86.62 84 ARG A C 1
ATOM 640 O O . ARG A 1 84 ? -0.722 8.139 20.690 1.00 86.62 84 ARG A O 1
ATOM 647 N N . PRO A 1 85 ? -0.735 7.470 22.832 1.00 82.12 85 PRO A N 1
ATOM 648 C CA . PRO A 1 85 ? 0.527 8.131 23.125 1.00 82.12 85 PRO A CA 1
ATOM 649 C C . PRO A 1 85 ? 1.620 7.626 22.167 1.00 82.12 85 PRO A C 1
ATOM 651 O O . PRO A 1 85 ? 1.867 6.427 22.068 1.00 82.12 85 PRO A O 1
ATOM 654 N N . TYR A 1 86 ? 2.243 8.553 21.434 1.00 81.19 86 TYR A N 1
ATOM 655 C CA . TYR A 1 86 ? 3.366 8.323 20.508 1.00 81.19 86 TYR A CA 1
ATOM 656 C C . TYR A 1 86 ? 3.084 7.526 19.226 1.00 81.19 86 TYR A C 1
ATOM 658 O O . TYR A 1 86 ? 3.964 7.462 18.370 1.00 81.19 86 TYR A O 1
ATOM 666 N N . THR A 1 87 ? 1.892 6.954 19.046 1.00 82.31 87 THR A N 1
ATOM 667 C CA . THR A 1 87 ? 1.567 6.161 17.850 1.00 82.31 87 THR A CA 1
ATOM 668 C C . THR A 1 87 ? 0.185 6.500 17.306 1.00 82.31 87 THR A C 1
ATOM 670 O O . THR A 1 87 ? -0.745 6.833 18.036 1.00 82.31 87 THR A O 1
ATOM 673 N N . ALA A 1 88 ? 0.043 6.429 15.989 1.00 88.31 88 ALA A N 1
ATOM 674 C CA . ALA A 1 88 ? -1.231 6.532 15.297 1.00 88.31 88 ALA A CA 1
ATOM 675 C C . ALA A 1 88 ? -1.259 5.474 14.200 1.00 88.31 88 ALA A C 1
ATOM 677 O O . ALA A 1 88 ? -0.210 5.097 13.675 1.00 88.31 88 ALA A O 1
ATOM 678 N N . GLY A 1 89 ? -2.446 4.998 13.856 1.00 88.56 89 GLY A N 1
ATOM 679 C CA . GLY A 1 89 ? -2.584 3.949 12.861 1.00 88.56 89 GLY A CA 1
ATOM 680 C C . GLY A 1 89 ? -3.996 3.829 12.323 1.00 88.56 89 GLY A C 1
ATOM 681 O O . GLY A 1 89 ? -4.912 4.555 12.721 1.00 88.56 89 GLY A O 1
ATOM 682 N N . THR A 1 90 ? -4.152 2.890 11.400 1.00 92.69 90 THR A N 1
ATOM 683 C CA . THR A 1 90 ? -5.450 2.476 10.873 1.00 92.69 90 THR A CA 1
ATOM 684 C C . THR A 1 90 ? -5.605 0.992 11.152 1.00 92.69 90 THR A C 1
ATOM 686 O O . THR A 1 90 ? -4.684 0.224 10.891 1.00 92.69 90 THR A O 1
ATOM 689 N N . LEU A 1 91 ? -6.749 0.604 11.705 1.00 95.19 91 LEU A N 1
ATOM 690 C CA . LEU A 1 91 ? -7.195 -0.782 11.717 1.00 95.19 91 LEU A CA 1
ATOM 691 C C . LEU A 1 91 ? -8.241 -0.963 10.625 1.00 95.19 91 LEU A C 1
ATOM 693 O O . LEU A 1 91 ? -9.073 -0.076 10.402 1.00 95.19 91 LEU A O 1
ATOM 697 N N . PHE A 1 92 ? -8.193 -2.120 9.984 1.00 96.56 92 PHE A N 1
ATOM 698 C CA . PHE A 1 92 ? -9.163 -2.554 8.995 1.00 96.56 92 PHE A CA 1
ATOM 699 C C . PHE A 1 92 ? -9.987 -3.693 9.576 1.00 96.56 92 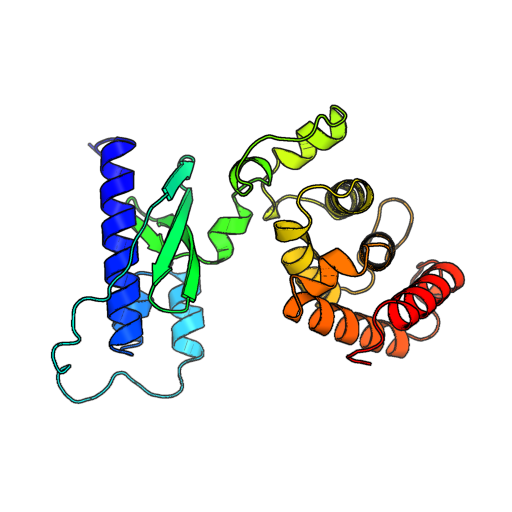PHE A C 1
ATOM 701 O O . PHE A 1 92 ? -9.514 -4.464 10.416 1.00 96.56 92 PHE A O 1
ATOM 708 N N . PHE A 1 93 ? -11.246 -3.744 9.166 1.00 97.31 93 PHE A N 1
ATOM 709 C CA . PHE A 1 93 ? -12.221 -4.669 9.708 1.00 97.31 93 PHE A CA 1
ATOM 710 C C . PHE A 1 93 ? -13.009 -5.306 8.582 1.00 97.31 93 PHE A C 1
ATOM 712 O O . PHE A 1 93 ? -13.400 -4.621 7.635 1.00 97.31 93 PHE A O 1
ATOM 719 N N . ARG A 1 94 ? -13.308 -6.589 8.746 1.00 96.88 94 ARG A N 1
ATOM 720 C CA . ARG A 1 94 ? -14.261 -7.327 7.921 1.00 96.88 94 ARG A CA 1
ATOM 721 C C . ARG A 1 94 ? -15.345 -7.898 8.825 1.00 96.88 94 ARG A C 1
ATOM 723 O O . ARG A 1 94 ? -15.113 -8.139 10.011 1.00 96.88 94 ARG A O 1
ATOM 730 N N . ARG A 1 95 ? -16.552 -8.058 8.294 1.00 95.44 95 ARG A N 1
ATOM 731 C CA . ARG A 1 95 ? -17.626 -8.771 8.975 1.00 95.44 95 ARG A CA 1
ATOM 732 C C . ARG A 1 95 ? -17.596 -10.239 8.549 1.00 95.44 95 ARG A C 1
ATOM 734 O O . ARG A 1 95 ? -17.834 -10.559 7.390 1.00 95.44 95 ARG A O 1
ATOM 741 N N . GLU A 1 96 ? -17.337 -11.123 9.505 1.00 93.75 96 GLU A N 1
ATOM 742 C CA . GLU A 1 96 ? -17.338 -12.579 9.339 1.00 93.75 96 GLU A CA 1
ATOM 743 C C . GLU A 1 96 ? -18.446 -13.174 10.210 1.00 93.75 96 GLU A C 1
ATOM 745 O O . GLU A 1 96 ? -18.557 -12.860 11.396 1.00 93.75 96 GLU A O 1
ATOM 750 N N . ASP A 1 97 ? -19.328 -13.979 9.613 1.00 89.94 97 ASP A N 1
ATOM 751 C CA . ASP A 1 97 ? -20.471 -14.604 10.299 1.00 89.94 97 ASP A CA 1
ATOM 752 C C . ASP A 1 97 ? -21.333 -13.626 11.129 1.00 89.94 97 ASP A C 1
ATOM 754 O O . ASP A 1 97 ? -21.881 -13.956 12.182 1.00 89.94 97 ASP A O 1
ATOM 758 N N . GLY A 1 98 ? -21.471 -12.386 10.646 1.00 90.12 98 GLY A N 1
ATOM 759 C CA . GLY A 1 98 ? -22.246 -11.335 11.311 1.00 90.12 98 GLY A CA 1
ATOM 760 C C . GLY A 1 98 ? -21.513 -10.604 12.444 1.00 90.12 98 GLY A C 1
ATOM 761 O O . GLY A 1 98 ? -22.121 -9.758 13.100 1.00 90.12 98 GLY A O 1
ATOM 762 N N . ARG A 1 99 ? -20.224 -10.888 12.673 1.00 93.50 99 ARG A N 1
ATOM 763 C CA . ARG A 1 99 ? -19.372 -10.245 13.683 1.00 93.50 99 ARG A CA 1
ATOM 764 C C . ARG A 1 99 ? -18.252 -9.448 13.017 1.00 93.50 99 ARG A C 1
ATOM 766 O O . ARG A 1 99 ? -17.631 -9.922 12.079 1.00 93.50 99 ARG A O 1
ATOM 773 N N . TRP A 1 100 ? -17.963 -8.256 13.534 1.00 97.06 100 TRP A N 1
ATOM 774 C CA . TRP A 1 100 ? -16.775 -7.500 13.134 1.00 97.06 100 TRP A CA 1
ATOM 775 C C . TRP A 1 100 ? -15.496 -8.129 13.703 1.00 97.06 100 TRP A C 1
ATOM 777 O O . TRP A 1 100 ? -15.434 -8.449 14.893 1.00 97.06 100 TRP A O 1
ATOM 787 N N . THR A 1 101 ? -14.479 -8.259 12.859 1.00 97.12 101 THR A N 1
ATOM 788 C CA . THR A 1 101 ? -13.142 -8.771 13.187 1.00 97.12 101 THR A CA 1
ATOM 789 C C . THR A 1 101 ? -12.065 -7.821 12.678 1.00 97.12 101 THR A C 1
ATOM 791 O O . THR A 1 101 ? -12.312 -7.043 11.759 1.00 97.12 101 THR A O 1
ATOM 794 N N . VAL A 1 102 ? -10.877 -7.857 13.284 1.00 97.00 102 VAL A N 1
ATOM 795 C CA . VAL A 1 102 ? -9.693 -7.119 12.817 1.00 97.00 102 VAL A CA 1
ATOM 796 C C . VAL A 1 102 ? -9.018 -7.917 11.702 1.00 97.00 102 VAL A C 1
ATOM 798 O O . VAL A 1 102 ? -8.612 -9.055 11.914 1.00 97.00 102 VAL A O 1
ATOM 801 N N . CYS A 1 103 ? -8.903 -7.328 10.517 1.00 95.62 103 CYS A N 1
ATOM 802 C CA . CYS A 1 103 ? -8.463 -8.023 9.306 1.00 95.62 103 CYS A CA 1
ATOM 803 C C . CYS A 1 103 ? -7.511 -7.110 8.545 1.00 95.62 103 CYS A C 1
ATOM 805 O O . CYS A 1 103 ? -7.963 -6.124 7.966 1.00 95.62 103 CYS A O 1
ATOM 807 N N . ALA A 1 104 ? -6.206 -7.384 8.565 1.00 89.56 104 ALA A N 1
ATOM 808 C CA . ALA A 1 104 ? -5.231 -6.512 7.907 1.00 89.56 104 ALA A CA 1
ATOM 809 C C . ALA A 1 104 ? -5.464 -6.432 6.386 1.00 89.56 104 ALA A C 1
ATOM 811 O O . ALA A 1 104 ? -5.320 -5.366 5.790 1.00 89.56 104 ALA A O 1
ATOM 812 N N . ASP A 1 105 ? -5.894 -7.540 5.782 1.00 91.06 105 ASP A N 1
ATOM 813 C CA . ASP A 1 105 ? -6.208 -7.676 4.359 1.00 91.06 105 ASP A CA 1
ATOM 814 C C . ASP A 1 105 ? -7.539 -7.024 3.946 1.00 91.06 105 ASP A C 1
ATOM 816 O O . ASP A 1 105 ? -7.760 -6.803 2.761 1.00 91.06 105 ASP A O 1
ATOM 820 N N . ALA A 1 106 ? -8.420 -6.651 4.884 1.00 95.12 106 ALA A N 1
ATOM 821 C CA . ALA A 1 106 ? -9.677 -5.969 4.549 1.00 95.12 106 ALA A CA 1
ATOM 822 C C . ALA A 1 106 ? -9.461 -4.587 3.918 1.00 95.12 106 ALA A C 1
ATOM 824 O O . ALA A 1 106 ? -10.381 -4.010 3.340 1.00 95.12 106 ALA A O 1
ATOM 825 N N . GLU A 1 107 ? -8.242 -4.051 3.994 1.00 94.12 107 GLU A N 1
ATOM 826 C CA . GLU A 1 107 ? -7.855 -2.888 3.206 1.00 94.12 107 GLU A CA 1
ATOM 827 C C . GLU A 1 107 ? -7.962 -3.144 1.693 1.00 94.12 107 GLU A C 1
ATOM 829 O O . GLU A 1 107 ? -8.274 -2.221 0.944 1.00 94.12 107 GLU A O 1
ATOM 834 N N . ASP A 1 108 ? -7.760 -4.381 1.235 1.00 93.94 108 ASP A N 1
ATOM 835 C CA . ASP A 1 108 ? -7.765 -4.729 -0.186 1.00 93.94 108 ASP A CA 1
ATOM 836 C C . ASP A 1 108 ? -9.170 -4.709 -0.807 1.00 93.94 108 ASP A C 1
ATOM 838 O O . ASP A 1 108 ? -9.311 -4.439 -2.003 1.00 93.94 108 ASP A O 1
ATOM 842 N N . ASP A 1 109 ? -10.207 -4.857 0.018 1.00 95.94 109 ASP A N 1
ATOM 843 C CA . ASP A 1 109 ? -11.614 -4.715 -0.376 1.00 95.94 109 ASP A CA 1
ATOM 844 C C . ASP A 1 109 ? -12.057 -3.246 -0.490 1.00 95.94 109 ASP A C 1
ATOM 846 O O . ASP A 1 109 ? -13.163 -2.946 -0.952 1.00 95.94 109 ASP A O 1
ATOM 850 N N . LEU A 1 110 ? -11.214 -2.308 -0.048 1.00 95.75 110 LEU A N 1
ATOM 851 C CA . LEU A 1 110 ? -11.497 -0.880 -0.082 1.00 95.75 110 LEU A CA 1
ATOM 852 C C . LEU A 1 110 ? -10.853 -0.230 -1.301 1.00 95.75 110 LEU A C 1
ATOM 854 O O . LEU A 1 110 ? -9.732 -0.536 -1.692 1.00 95.75 110 LEU A O 1
ATOM 858 N N . SER A 1 111 ? -11.551 0.725 -1.903 1.00 95.81 111 SER A N 1
ATOM 859 C CA . SER A 1 111 ? -11.012 1.528 -2.997 1.00 95.81 111 SER A CA 1
ATOM 860 C C . SER A 1 111 ? -10.165 2.696 -2.490 1.00 95.81 111 SER A C 1
ATOM 862 O O . SER A 1 111 ? -10.282 3.123 -1.338 1.00 95.81 111 SER A O 1
ATOM 864 N N . LEU A 1 112 ? -9.347 3.297 -3.362 1.00 94.44 112 LEU A N 1
ATOM 865 C CA . LEU A 1 112 ? -8.607 4.521 -3.012 1.00 94.44 112 LEU A CA 1
ATOM 866 C C . LEU A 1 112 ? -9.538 5.636 -2.545 1.00 94.44 112 LEU A C 1
ATOM 868 O O . LEU A 1 112 ? -9.228 6.364 -1.606 1.00 94.44 112 LEU A O 1
ATOM 872 N N . ASP A 1 113 ? -10.701 5.748 -3.179 1.00 92.69 113 ASP A N 1
ATOM 873 C CA . ASP A 1 113 ? -11.716 6.723 -2.805 1.00 92.69 113 ASP A CA 1
ATOM 874 C C . ASP A 1 113 ? -12.287 6.489 -1.400 1.00 92.69 113 ASP A C 1
ATOM 876 O O . ASP A 1 113 ? -12.723 7.442 -0.754 1.00 92.69 113 ASP A O 1
ATOM 880 N N . GLN A 1 114 ? -12.289 5.242 -0.930 1.00 93.50 114 GLN A N 1
ATOM 881 C CA . GLN A 1 114 ? -12.704 4.882 0.422 1.00 93.50 114 GLN A CA 1
ATOM 882 C C . GLN A 1 114 ? -11.567 4.984 1.431 1.00 93.50 114 GLN A C 1
ATOM 884 O O . GLN A 1 114 ? -11.856 5.238 2.593 1.00 93.50 114 GLN A O 1
ATOM 889 N N . LEU A 1 115 ? -10.309 4.794 1.029 1.00 92.69 115 LEU A N 1
ATOM 890 C CA . LEU A 1 115 ? -9.137 4.824 1.909 1.00 92.69 115 LEU A CA 1
ATOM 891 C C . LEU A 1 115 ? -8.638 6.247 2.163 1.00 92.69 115 LEU A C 1
ATOM 893 O O . LEU A 1 115 ? -8.375 6.616 3.313 1.00 92.69 115 LEU A O 1
ATOM 897 N N . GLU A 1 116 ? -8.582 7.077 1.126 1.00 89.94 116 GLU A N 1
ATOM 898 C CA . GLU A 1 116 ? -8.139 8.463 1.238 1.00 89.94 116 GLU A CA 1
ATOM 899 C C . GLU A 1 116 ? -9.081 9.300 2.113 1.00 89.94 116 GLU A C 1
ATOM 901 O O . GLU A 1 116 ? -10.281 9.043 2.237 1.00 89.94 116 GLU A O 1
ATOM 906 N N . ASP A 1 117 ? -8.510 10.319 2.745 1.00 79.94 117 ASP A N 1
ATOM 907 C CA . ASP A 1 117 ? -9.259 11.378 3.403 1.00 79.94 117 ASP A CA 1
ATOM 908 C C . ASP A 1 117 ? -9.245 12.644 2.548 1.00 79.94 117 ASP A C 1
ATOM 910 O O . ASP A 1 117 ? -8.246 12.963 1.910 1.00 79.94 117 ASP A O 1
ATOM 914 N N . GLY A 1 118 ? -10.316 13.431 2.643 1.00 75.19 118 GLY A N 1
ATOM 915 C CA . GLY A 1 118 ? -10.328 14.802 2.145 1.00 75.19 118 GLY A CA 1
ATOM 916 C C . GLY A 1 118 ? -10.804 14.955 0.704 1.00 75.19 118 GLY A C 1
ATOM 917 O O . GLY A 1 118 ? -11.545 14.131 0.167 1.00 75.19 118 GLY A O 1
ATOM 918 N N . GLU A 1 119 ? -10.456 16.101 0.123 1.00 71.69 119 GLU A N 1
ATOM 919 C CA . GLU A 1 119 ? -10.945 16.509 -1.187 1.00 71.69 119 GLU A CA 1
ATOM 920 C C . GLU A 1 119 ? -10.132 15.861 -2.305 1.00 71.69 119 GLU A C 1
ATOM 922 O O . GLU A 1 119 ? -8.902 15.888 -2.324 1.00 71.69 119 GLU A O 1
ATOM 927 N N . ARG A 1 120 ? -10.852 15.281 -3.263 1.00 76.06 120 ARG A N 1
ATOM 928 C CA . ARG A 1 120 ? -10.253 14.582 -4.390 1.00 76.06 120 ARG A CA 1
ATOM 929 C C . ARG A 1 120 ? -9.794 15.576 -5.454 1.00 76.06 120 ARG A C 1
ATOM 931 O O . ARG A 1 120 ? -10.608 16.390 -5.896 1.00 76.06 120 ARG A O 1
ATOM 938 N N . PRO A 1 121 ? -8.559 15.462 -5.970 1.00 73.75 121 PRO A N 1
ATOM 939 C CA . PRO A 1 121 ? -8.162 16.250 -7.123 1.00 73.75 121 PRO A CA 1
ATOM 940 C C . PRO A 1 121 ? -9.000 15.859 -8.356 1.00 73.75 121 PRO A C 1
ATOM 942 O O . PRO A 1 121 ? -9.321 14.679 -8.552 1.00 73.75 121 PRO A O 1
ATOM 945 N N . PRO A 1 122 ? -9.360 16.818 -9.225 1.00 79.38 122 PRO A N 1
ATOM 946 C CA . PRO A 1 122 ? -10.053 16.505 -10.464 1.00 79.38 122 PRO A CA 1
ATOM 947 C C . PRO A 1 122 ? -9.168 15.610 -11.336 1.00 79.38 122 PRO A C 1
ATOM 949 O O . PRO A 1 122 ? -8.022 15.940 -11.632 1.00 79.38 122 PRO A O 1
ATOM 952 N N . SER A 1 123 ? -9.715 14.478 -11.767 1.00 85.81 123 SER A N 1
ATOM 953 C CA . SER A 1 123 ? -9.004 13.501 -12.591 1.00 85.81 123 SER A CA 1
ATOM 954 C C . SER A 1 123 ? -9.870 13.019 -13.760 1.00 85.81 123 SER A C 1
ATOM 956 O O . SER A 1 123 ? -11.103 13.092 -13.681 1.00 85.81 123 SER A O 1
ATOM 958 N N . PRO A 1 124 ? -9.271 12.553 -14.874 1.00 90.25 124 PRO A N 1
ATOM 959 C CA . PRO A 1 124 ? -10.009 12.015 -16.017 1.00 90.25 124 PRO A CA 1
ATOM 960 C C . PRO A 1 124 ? -10.922 10.839 -15.639 1.00 90.25 124 PRO A C 1
ATOM 962 O O . PRO A 1 124 ? -10.675 10.137 -14.663 1.00 90.25 124 PRO A O 1
ATOM 965 N N . ALA A 1 125 ? -11.956 10.571 -16.446 1.00 90.00 125 ALA A N 1
ATOM 966 C CA . ALA A 1 125 ? -12.943 9.521 -16.156 1.00 90.00 125 ALA A CA 1
ATOM 967 C C . ALA A 1 125 ? -12.317 8.135 -15.928 1.00 90.00 125 ALA A C 1
ATOM 969 O O . ALA A 1 125 ? -12.737 7.429 -15.016 1.00 90.00 125 ALA A O 1
ATOM 970 N N . ARG A 1 126 ? -11.275 7.786 -16.696 1.00 91.06 126 ARG A N 1
ATOM 971 C CA . ARG A 1 126 ? -10.517 6.538 -16.518 1.00 91.06 126 ARG A CA 1
ATOM 972 C C . ARG A 1 126 ? -9.914 6.429 -15.115 1.00 91.06 126 ARG A C 1
ATOM 974 O O . ARG A 1 126 ? -10.088 5.412 -14.460 1.00 91.06 126 ARG A O 1
ATOM 981 N N . VAL A 1 127 ? -9.258 7.490 -14.643 1.00 94.00 127 VAL A N 1
ATOM 982 C CA . VAL A 1 127 ? -8.654 7.538 -13.303 1.00 94.00 127 VAL A CA 1
ATOM 983 C C . VAL A 1 127 ? -9.729 7.462 -12.224 1.00 94.00 127 VAL A C 1
ATOM 985 O O . VAL A 1 127 ? -9.575 6.715 -11.266 1.00 94.00 127 VAL A O 1
ATOM 988 N N . ARG A 1 128 ? -10.850 8.174 -12.394 1.00 92.50 128 ARG A N 1
ATOM 989 C CA . ARG A 1 128 ? -11.974 8.089 -11.447 1.00 92.50 128 ARG A CA 1
ATOM 990 C C . ARG A 1 128 ? -12.552 6.679 -11.346 1.00 92.50 128 ARG A C 1
ATOM 992 O O . ARG A 1 128 ? -12.909 6.277 -10.251 1.00 92.50 128 ARG A O 1
ATOM 999 N N . GLY A 1 129 ? -12.629 5.952 -12.462 1.00 94.69 129 GLY A N 1
ATOM 1000 C CA . GLY A 1 129 ? -13.049 4.550 -12.470 1.00 94.69 129 GLY A CA 1
ATOM 1001 C C . GLY A 1 129 ? -12.112 3.676 -11.639 1.00 94.69 129 GLY A C 1
ATOM 1002 O O . GLY A 1 129 ? -12.566 3.033 -10.703 1.00 94.69 129 GLY A O 1
ATOM 1003 N N . LEU A 1 130 ? -10.805 3.740 -11.917 1.00 96.69 130 LEU A N 1
ATOM 1004 C CA . LEU A 1 130 ? -9.788 2.965 -11.193 1.00 96.69 130 LEU A CA 1
ATOM 1005 C C . LEU A 1 130 ? -9.749 3.281 -9.694 1.00 96.69 130 LEU A C 1
ATOM 1007 O O . LEU A 1 130 ? -9.596 2.385 -8.877 1.00 96.69 130 LEU A O 1
ATOM 1011 N N . ARG A 1 131 ? -9.922 4.549 -9.310 1.00 95.12 131 ARG A N 1
ATOM 1012 C CA . ARG A 1 131 ? -9.950 4.948 -7.896 1.00 95.12 131 ARG A CA 1
ATOM 1013 C C . ARG A 1 131 ? -11.168 4.426 -7.127 1.00 95.12 131 ARG A C 1
ATOM 1015 O O . ARG A 1 131 ? -11.127 4.412 -5.899 1.00 95.12 131 ARG A O 1
ATOM 1022 N N . GLY A 1 132 ? -12.228 4.039 -7.836 1.00 94.56 132 GLY A N 1
ATOM 1023 C CA . GLY A 1 132 ? -13.416 3.402 -7.272 1.00 94.56 132 GLY A CA 1
ATOM 1024 C C . GLY A 1 132 ? -13.319 1.877 -7.184 1.00 94.56 132 GLY A C 1
ATOM 1025 O O . GLY A 1 132 ? -14.158 1.273 -6.524 1.00 94.56 132 GLY A O 1
ATOM 1026 N N . THR A 1 133 ? -12.319 1.264 -7.819 1.00 96.50 133 THR A N 1
ATOM 1027 C CA . THR A 1 133 ? -12.046 -0.176 -7.740 1.00 96.50 133 THR A CA 1
ATOM 1028 C C . THR A 1 133 ? -11.382 -0.511 -6.398 1.00 96.50 133 THR A C 1
ATOM 1030 O O . THR A 1 133 ? -10.504 0.254 -5.979 1.00 96.50 133 THR A O 1
ATOM 1033 N N . PRO A 1 134 ? -11.764 -1.614 -5.723 1.00 96.75 134 PRO A N 1
ATOM 1034 C CA . PRO A 1 134 ? -11.021 -2.139 -4.578 1.00 96.75 134 PRO A CA 1
ATOM 1035 C C . PRO A 1 134 ? -9.533 -2.272 -4.899 1.00 96.75 134 PRO A C 1
ATOM 1037 O O . PRO A 1 134 ? -9.165 -2.691 -5.998 1.00 96.75 134 PRO A O 1
ATOM 1040 N N . VAL A 1 135 ? -8.658 -1.879 -3.976 1.00 95.56 135 VAL A N 1
ATOM 1041 C CA . VAL A 1 135 ? -7.218 -1.832 -4.261 1.00 95.56 135 VAL A CA 1
ATOM 1042 C C . VAL A 1 135 ? -6.615 -3.219 -4.497 1.00 95.56 135 VAL A C 1
ATOM 1044 O O . VAL A 1 135 ? -5.638 -3.313 -5.239 1.00 95.56 135 VAL A O 1
ATOM 1047 N N . GLY A 1 136 ? -7.211 -4.280 -3.942 1.00 94.06 136 GLY A N 1
ATOM 1048 C CA . GLY A 1 136 ? -6.850 -5.675 -4.216 1.00 94.06 136 GLY A CA 1
ATOM 1049 C C . GLY A 1 136 ? -7.226 -6.152 -5.621 1.00 94.06 136 GLY A C 1
ATOM 1050 O O . GLY A 1 136 ? -6.533 -6.995 -6.188 1.00 94.06 136 GLY A O 1
ATOM 1051 N N . ASP A 1 137 ? -8.262 -5.556 -6.217 1.00 96.00 137 ASP A N 1
ATOM 1052 C CA . ASP A 1 137 ? -8.762 -5.891 -7.558 1.00 96.00 137 ASP A CA 1
ATOM 1053 C C . ASP A 1 137 ? -8.063 -5.098 -8.676 1.00 96.00 137 ASP A C 1
ATOM 1055 O O . ASP A 1 137 ? -8.340 -5.294 -9.863 1.00 96.00 137 ASP A O 1
ATOM 1059 N N . LEU A 1 138 ? -7.164 -4.172 -8.326 1.00 96.19 138 LEU A N 1
ATOM 1060 C CA . LEU A 1 138 ? -6.400 -3.411 -9.308 1.00 96.19 138 LEU A CA 1
ATOM 1061 C C . LEU A 1 138 ? -5.388 -4.315 -10.019 1.00 96.19 138 LEU A C 1
ATOM 1063 O O . LEU A 1 138 ? -4.430 -4.822 -9.430 1.00 96.19 138 LEU A O 1
ATOM 1067 N N . ASP A 1 139 ? -5.566 -4.455 -11.329 1.00 94.94 139 ASP A N 1
ATOM 1068 C CA . ASP A 1 139 ? -4.582 -5.100 -12.186 1.00 94.94 139 ASP A CA 1
ATOM 1069 C C . ASP A 1 139 ? -3.311 -4.243 -12.354 1.00 94.94 139 ASP A C 1
ATOM 1071 O O . ASP A 1 139 ? -3.230 -3.075 -11.956 1.00 94.94 139 ASP A O 1
ATOM 1075 N N . VAL A 1 140 ? -2.274 -4.838 -12.953 1.00 96.38 140 VAL A N 1
ATOM 1076 C CA . VAL A 1 140 ? -0.981 -4.167 -13.163 1.00 96.38 140 VAL A CA 1
ATOM 1077 C C . VAL A 1 140 ? -1.152 -2.886 -13.987 1.00 96.38 140 VAL A C 1
ATOM 1079 O O . VAL A 1 140 ? -0.556 -1.862 -13.656 1.00 96.38 140 VAL A O 1
ATOM 1082 N N . ALA A 1 141 ? -1.997 -2.909 -15.018 1.00 96.12 141 ALA A N 1
ATOM 1083 C CA . ALA A 1 141 ? -2.274 -1.758 -15.874 1.00 96.12 141 ALA A CA 1
ATOM 1084 C C . ALA A 1 141 ? -2.945 -0.598 -15.115 1.00 96.12 141 ALA A C 1
ATOM 1086 O O . ALA A 1 141 ? -2.604 0.579 -15.306 1.00 96.12 141 ALA A O 1
ATOM 1087 N N . GLY A 1 142 ? -3.889 -0.917 -14.232 1.00 96.69 142 GLY A N 1
ATOM 1088 C CA . GLY A 1 142 ? -4.557 0.013 -13.334 1.00 96.69 142 GLY A CA 1
ATOM 1089 C C . GLY A 1 142 ? -3.584 0.628 -12.336 1.00 96.69 142 GLY A C 1
ATOM 1090 O O . GLY A 1 142 ? -3.559 1.853 -12.193 1.00 96.69 142 GLY A O 1
ATOM 1091 N N . LEU A 1 143 ? -2.725 -0.191 -11.719 1.00 97.06 143 LEU A N 1
ATOM 1092 C CA . LEU A 1 143 ? -1.669 0.274 -10.815 1.00 97.06 143 LEU A CA 1
ATOM 1093 C C . LEU A 1 143 ? -0.686 1.212 -11.527 1.00 97.06 143 LEU A C 1
ATOM 1095 O O . LEU A 1 143 ? -0.445 2.312 -11.033 1.00 97.06 143 LEU A O 1
ATOM 1099 N N . VAL A 1 144 ? -0.182 0.832 -12.709 1.00 97.44 144 VAL A N 1
ATOM 1100 C CA . VAL A 1 144 ? 0.681 1.688 -13.546 1.00 97.44 144 VAL A CA 1
ATOM 1101 C C . VAL A 1 144 ? -0.003 3.025 -13.807 1.00 97.44 144 VAL A C 1
ATOM 1103 O O . VAL A 1 144 ? 0.577 4.077 -13.547 1.00 97.44 144 VAL A O 1
ATOM 1106 N N . THR A 1 145 ? -1.265 2.993 -14.246 1.00 96.31 145 THR A N 1
ATOM 1107 C CA . THR A 1 145 ? -2.033 4.208 -14.541 1.00 96.31 145 THR A CA 1
ATOM 1108 C C . THR A 1 145 ? -2.141 5.112 -13.311 1.00 96.31 145 THR A C 1
ATOM 1110 O O . THR A 1 145 ? -1.930 6.317 -13.417 1.00 96.31 145 THR A O 1
ATOM 1113 N N . LEU A 1 146 ? -2.474 4.573 -12.137 1.00 96.50 146 LEU A N 1
ATOM 1114 C CA . LEU A 1 146 ? -2.637 5.379 -10.925 1.00 96.50 146 LEU A CA 1
ATOM 1115 C C . LEU A 1 146 ? -1.306 5.956 -10.424 1.00 96.50 146 LEU A C 1
ATOM 1117 O O . LEU A 1 146 ? -1.262 7.133 -10.056 1.00 96.50 146 LEU A O 1
ATOM 1121 N N . VAL A 1 147 ? -0.224 5.172 -10.471 1.00 96.44 147 VAL A N 1
ATOM 1122 C CA . VAL A 1 147 ? 1.123 5.606 -10.070 1.00 96.44 147 VAL A CA 1
ATOM 1123 C C . VAL A 1 147 ? 1.652 6.694 -11.007 1.00 96.44 147 VAL A C 1
ATOM 1125 O O . VAL A 1 147 ? 2.065 7.752 -10.532 1.00 96.44 147 VAL A O 1
ATOM 1128 N N . GLU A 1 148 ? 1.566 6.502 -12.328 1.00 94.50 148 GLU A N 1
ATOM 1129 C CA . GLU A 1 148 ? 1.992 7.504 -13.319 1.00 94.50 148 GLU A CA 1
ATOM 1130 C C . GLU A 1 148 ? 1.205 8.818 -13.181 1.00 94.50 148 GLU A C 1
ATOM 1132 O O . GLU A 1 148 ? 1.753 9.904 -13.367 1.00 94.50 148 GLU A O 1
ATOM 1137 N N . GLN A 1 149 ? -0.077 8.740 -12.812 1.00 94.12 149 GLN A N 1
ATOM 1138 C CA . GLN A 1 149 ? -0.932 9.910 -12.582 1.00 94.12 149 GLN A CA 1
ATOM 1139 C C . GLN A 1 149 ? -0.822 10.480 -11.157 1.00 94.12 149 GLN A C 1
ATOM 1141 O O . GLN A 1 149 ? -1.577 11.393 -10.805 1.00 94.12 149 GLN A O 1
ATOM 1146 N N . ARG A 1 150 ? 0.103 9.967 -10.333 1.00 93.25 150 ARG A N 1
ATOM 1147 C CA . ARG A 1 150 ? 0.353 10.394 -8.946 1.00 93.25 150 ARG A CA 1
ATOM 1148 C C . ARG A 1 150 ? -0.906 10.385 -8.071 1.00 93.25 150 ARG A C 1
ATOM 1150 O O . ARG A 1 150 ? -1.148 11.310 -7.299 1.00 93.25 150 ARG A O 1
ATOM 1157 N N . GLN A 1 151 ? -1.737 9.360 -8.218 1.00 93.31 151 GLN A N 1
ATOM 1158 C CA . GLN A 1 151 ? -2.985 9.211 -7.470 1.00 93.31 151 GLN A CA 1
ATOM 1159 C C . GLN A 1 151 ? -2.774 8.272 -6.284 1.00 93.31 151 GLN A C 1
ATOM 1161 O O . GLN A 1 151 ? -2.290 7.162 -6.475 1.00 93.31 151 GLN A O 1
ATOM 1166 N N . GLY A 1 152 ? -3.146 8.702 -5.076 1.00 91.94 152 GLY A N 1
ATOM 1167 C CA . GLY A 1 152 ? -3.142 7.842 -3.888 1.00 91.94 152 GLY A CA 1
ATOM 1168 C C . GLY A 1 152 ? -1.798 7.211 -3.540 1.00 91.94 152 GLY A C 1
ATOM 1169 O O . GLY A 1 152 ? -1.767 6.100 -3.024 1.00 91.94 152 GLY A O 1
ATOM 1170 N N . LEU A 1 153 ? -0.681 7.889 -3.827 1.00 93.69 153 LEU A N 1
ATOM 1171 C CA . LEU A 1 153 ? 0.660 7.317 -3.652 1.00 93.69 153 LEU A CA 1
ATOM 1172 C C . LEU A 1 153 ? 0.964 6.910 -2.202 1.00 93.69 153 LEU A C 1
ATOM 1174 O O . LEU A 1 153 ? 1.674 5.930 -2.004 1.00 93.69 153 LEU A O 1
ATOM 1178 N N . ASP A 1 154 ? 0.397 7.605 -1.210 1.00 91.75 154 ASP A N 1
ATOM 1179 C CA . ASP A 1 154 ? 0.542 7.243 0.210 1.00 91.75 154 ASP A CA 1
ATOM 1180 C C . ASP A 1 154 ? -0.065 5.855 0.522 1.00 91.75 154 ASP A C 1
ATOM 1182 O O . ASP A 1 154 ? 0.370 5.186 1.452 1.00 91.75 154 ASP A O 1
ATOM 1186 N N . ILE A 1 155 ? -1.042 5.404 -0.274 1.00 92.19 155 ILE A N 1
ATOM 1187 C CA . ILE A 1 155 ? -1.717 4.103 -0.126 1.00 92.19 155 ILE A CA 1
ATOM 1188 C C . ILE A 1 155 ? -1.133 3.062 -1.089 1.00 92.19 155 ILE A C 1
ATOM 1190 O O . ILE A 1 155 ? -0.995 1.887 -0.743 1.00 92.19 155 ILE A O 1
ATOM 1194 N N . LEU A 1 156 ? -0.803 3.477 -2.317 1.00 94.88 156 LEU A N 1
ATOM 1195 C CA . LEU A 1 156 ? -0.359 2.565 -3.368 1.00 94.88 156 LEU A CA 1
ATOM 1196 C C . LEU A 1 156 ? 1.102 2.146 -3.233 1.00 94.88 156 LEU A C 1
ATOM 1198 O O . LEU A 1 156 ? 1.413 1.010 -3.574 1.00 94.88 156 LEU A O 1
ATOM 1202 N N . LEU A 1 157 ? 2.012 3.005 -2.765 1.00 95.00 157 LEU A N 1
ATOM 1203 C CA . LEU A 1 157 ? 3.435 2.642 -2.703 1.00 95.00 157 LEU A CA 1
ATOM 1204 C C . LEU A 1 157 ? 3.727 1.421 -1.814 1.00 95.00 157 LEU A C 1
ATOM 1206 O O . LEU A 1 157 ? 4.420 0.520 -2.302 1.00 95.00 157 LEU A O 1
ATOM 1210 N N . PRO A 1 158 ? 3.175 1.302 -0.589 1.00 94.00 158 PRO A N 1
ATOM 1211 C CA . PRO A 1 158 ? 3.341 0.093 0.222 1.00 94.00 158 PRO A CA 1
ATOM 1212 C C . PRO A 1 158 ? 2.910 -1.185 -0.501 1.00 94.00 158 PRO A C 1
ATOM 1214 O O . PRO A 1 158 ? 3.590 -2.211 -0.421 1.00 94.00 158 PRO A O 1
ATOM 1217 N N . ARG A 1 159 ? 1.804 -1.111 -1.250 1.00 93.25 159 ARG A N 1
ATOM 1218 C CA . ARG A 1 159 ? 1.222 -2.234 -1.999 1.00 93.25 159 ARG A CA 1
ATOM 1219 C C . ARG A 1 159 ? 2.037 -2.599 -3.221 1.00 93.25 159 ARG A C 1
ATOM 1221 O O . ARG A 1 159 ? 2.374 -3.761 -3.436 1.00 93.25 159 ARG A O 1
ATOM 1228 N N . VAL A 1 160 ? 2.364 -1.593 -4.023 1.00 97.00 160 VAL A N 1
ATOM 1229 C CA . VAL A 1 160 ? 3.119 -1.757 -5.259 1.00 97.00 160 VAL A CA 1
ATOM 1230 C C . VAL A 1 160 ? 4.506 -2.303 -4.950 1.00 97.00 160 VAL A C 1
ATOM 1232 O O . VAL A 1 160 ? 4.930 -3.252 -5.600 1.00 97.00 160 VAL A O 1
ATOM 1235 N N . THR A 1 161 ? 5.182 -1.797 -3.916 1.00 97.19 161 THR A N 1
ATOM 1236 C CA . THR A 1 161 ? 6.489 -2.333 -3.511 1.00 97.19 161 THR A CA 1
ATOM 1237 C C . THR A 1 161 ? 6.390 -3.764 -2.982 1.00 97.19 161 THR A C 1
ATOM 1239 O O . THR A 1 161 ? 7.190 -4.600 -3.388 1.00 97.19 161 THR A O 1
ATOM 1242 N N . ALA A 1 162 ? 5.379 -4.102 -2.171 1.00 93.88 162 ALA A N 1
ATOM 1243 C CA . ALA A 1 162 ? 5.153 -5.481 -1.718 1.00 93.88 162 ALA A CA 1
ATOM 1244 C C . ALA A 1 162 ? 4.829 -6.453 -2.871 1.00 93.88 162 ALA A C 1
ATOM 1246 O O . ALA A 1 162 ? 5.197 -7.629 -2.830 1.00 93.88 162 ALA A O 1
ATOM 1247 N N . ARG A 1 163 ? 4.147 -5.984 -3.922 1.00 95.00 163 ARG A N 1
ATOM 1248 C CA . ARG A 1 163 ? 3.936 -6.757 -5.152 1.00 95.00 163 ARG A CA 1
ATOM 1249 C C . ARG A 1 163 ? 5.244 -6.943 -5.918 1.00 95.00 163 ARG A C 1
ATOM 1251 O O . ARG A 1 163 ? 5.587 -8.075 -6.239 1.00 95.00 163 ARG A O 1
ATOM 1258 N N . LEU A 1 164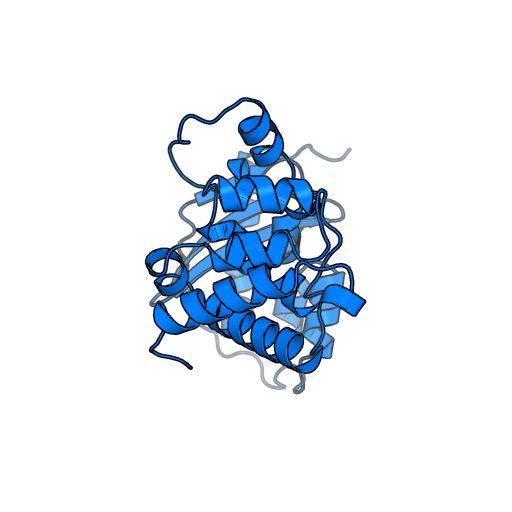 ? 5.972 -5.857 -6.168 1.00 97.81 164 LEU A N 1
ATOM 1259 C CA . LEU A 1 164 ? 7.228 -5.878 -6.918 1.00 97.81 164 LEU A CA 1
ATOM 1260 C C . LEU A 1 164 ? 8.312 -6.718 -6.231 1.00 97.81 164 LEU A C 1
ATOM 1262 O O . LEU A 1 164 ? 9.134 -7.316 -6.907 1.00 97.81 164 LEU A O 1
ATOM 1266 N N . GLN A 1 165 ? 8.313 -6.808 -4.902 1.00 95.56 165 GLN A N 1
ATOM 1267 C CA . GLN A 1 165 ? 9.216 -7.721 -4.195 1.00 95.56 165 GLN A CA 1
ATOM 1268 C C . GLN A 1 165 ? 8.942 -9.199 -4.499 1.00 95.56 165 GLN A C 1
ATOM 1270 O O . GLN A 1 165 ? 9.871 -9.998 -4.519 1.00 95.56 165 GLN A O 1
ATOM 1275 N N . ARG A 1 166 ? 7.677 -9.574 -4.722 1.00 94.88 166 ARG A N 1
ATOM 1276 C CA . ARG A 1 166 ? 7.296 -10.949 -5.081 1.00 94.88 166 ARG A CA 1
ATOM 1277 C C . ARG A 1 166 ? 7.505 -11.226 -6.565 1.00 94.88 166 ARG A C 1
ATOM 1279 O O . ARG A 1 166 ? 7.916 -12.318 -6.938 1.00 94.88 166 ARG A O 1
ATOM 1286 N N . GLU A 1 167 ? 7.205 -10.239 -7.399 1.00 96.38 167 GLU A N 1
ATOM 1287 C CA . GLU A 1 167 ? 7.305 -10.317 -8.852 1.00 96.38 167 GLU A CA 1
ATOM 1288 C C . GLU A 1 167 ? 7.889 -8.993 -9.379 1.00 96.38 167 GLU A C 1
ATOM 1290 O O . GLU A 1 167 ? 7.131 -8.045 -9.591 1.00 96.38 167 GLU A O 1
ATOM 1295 N N . PRO A 1 168 ? 9.222 -8.890 -9.567 1.00 96.81 168 PRO A N 1
ATOM 1296 C CA . PRO A 1 168 ? 9.873 -7.624 -9.932 1.00 96.81 168 PRO A CA 1
ATOM 1297 C C . PRO A 1 168 ? 9.526 -7.104 -11.328 1.00 96.81 168 PRO A C 1
ATOM 1299 O O . PRO A 1 168 ? 9.509 -5.893 -11.552 1.00 96.81 168 PRO A O 1
ATOM 1302 N N . LEU A 1 169 ? 9.224 -8.010 -12.262 1.00 97.50 169 LEU A N 1
ATOM 1303 C CA . LEU A 1 169 ? 8.857 -7.698 -13.645 1.00 97.50 169 LEU A CA 1
ATOM 1304 C C . LEU A 1 169 ? 7.461 -8.251 -13.966 1.00 97.50 169 LEU A C 1
ATOM 1306 O O . LEU A 1 169 ? 7.336 -9.129 -14.822 1.00 97.50 169 LEU A O 1
ATOM 1310 N N . PRO A 1 170 ? 6.401 -7.772 -13.288 1.00 96.44 170 PRO A N 1
ATOM 1311 C CA . PRO A 1 170 ? 5.064 -8.284 -13.533 1.00 96.44 170 PRO A CA 1
ATOM 1312 C C . PRO A 1 170 ? 4.640 -7.950 -14.972 1.00 96.44 170 PRO A C 1
ATOM 1314 O O . PRO A 1 170 ? 5.073 -6.917 -15.507 1.00 96.44 170 PRO A O 1
ATOM 1317 N N . PRO A 1 171 ? 3.796 -8.781 -15.609 1.00 93.62 171 PRO A N 1
ATOM 1318 C CA . PRO A 1 171 ? 3.319 -8.526 -16.963 1.00 93.62 171 PRO A CA 1
ATOM 1319 C C . PRO A 1 171 ? 2.540 -7.205 -17.012 1.00 93.62 171 PRO A C 1
ATOM 1321 O O . PRO A 1 171 ? 1.585 -7.010 -16.260 1.00 93.62 171 PRO A O 1
ATOM 1324 N N . GLY A 1 172 ? 2.972 -6.296 -17.886 1.00 89.00 172 GLY A N 1
ATOM 1325 C CA . GLY A 1 172 ? 2.323 -5.012 -18.152 1.00 89.00 172 GLY A CA 1
ATOM 1326 C C . GLY A 1 172 ? 1.663 -4.965 -19.529 1.00 89.00 172 GLY A C 1
ATOM 1327 O O . GLY A 1 172 ? 1.875 -5.845 -20.364 1.00 89.00 172 GLY A O 1
ATOM 1328 N N . ASP A 1 173 ? 0.883 -3.911 -19.776 1.00 89.94 173 ASP A N 1
ATOM 1329 C CA . ASP A 1 173 ? 0.205 -3.689 -21.063 1.00 89.94 173 ASP A CA 1
ATOM 1330 C C . ASP A 1 173 ? 1.187 -3.443 -22.216 1.00 89.94 173 ASP A C 1
ATOM 1332 O O . ASP A 1 173 ? 0.881 -3.764 -23.367 1.00 89.94 173 ASP A O 1
ATOM 1336 N N . ARG A 1 174 ? 2.343 -2.826 -21.931 1.00 91.50 174 ARG A N 1
ATOM 1337 C CA . ARG A 1 174 ? 3.386 -2.570 -22.931 1.00 91.50 174 ARG A CA 1
ATOM 1338 C C . ARG A 1 174 ? 4.493 -3.600 -22.804 1.00 91.50 174 ARG A C 1
ATOM 1340 O O . ARG A 1 174 ? 4.819 -4.251 -23.792 1.00 91.50 174 ARG A O 1
ATOM 1347 N N . HIS A 1 175 ? 5.052 -3.740 -21.604 1.00 94.62 175 HIS A N 1
ATOM 1348 C CA . HIS A 1 175 ? 6.152 -4.658 -21.329 1.00 94.62 175 HIS A CA 1
ATOM 1349 C C . HIS A 1 175 ? 6.105 -5.185 -19.884 1.00 94.62 175 HIS A C 1
ATOM 1351 O O . HIS A 1 175 ? 5.639 -4.490 -18.973 1.00 94.62 175 HIS A O 1
ATOM 1357 N N . PRO A 1 176 ? 6.640 -6.392 -19.626 1.00 97.06 176 PRO A N 1
ATOM 1358 C CA . PRO A 1 176 ? 7.056 -6.796 -18.289 1.00 97.06 176 PRO A CA 1
ATOM 1359 C C . PRO A 1 176 ? 7.900 -5.710 -17.608 1.00 97.06 176 PRO A C 1
ATOM 1361 O O . PRO A 1 176 ? 8.816 -5.147 -18.209 1.00 97.06 176 PRO A O 1
ATOM 1364 N N . GLY A 1 177 ? 7.578 -5.399 -16.351 1.00 96.94 177 GLY A N 1
ATOM 1365 C CA . GLY A 1 177 ? 8.273 -4.353 -15.594 1.00 96.94 177 GLY A CA 1
ATOM 1366 C C . GLY A 1 177 ? 7.740 -2.931 -15.797 1.00 96.94 177 GLY A C 1
ATOM 1367 O O . GLY A 1 177 ? 8.283 -2.007 -15.194 1.00 96.94 177 GLY A O 1
ATOM 1368 N N . ASP A 1 178 ? 6.650 -2.726 -16.547 1.00 97.56 178 ASP A N 1
ATOM 1369 C CA . ASP A 1 178 ? 5.993 -1.410 -16.651 1.00 97.56 178 ASP A CA 1
ATOM 1370 C C . ASP A 1 178 ? 5.668 -0.813 -15.267 1.00 97.56 178 ASP A C 1
ATOM 1372 O O . ASP A 1 178 ? 5.857 0.384 -15.043 1.00 97.56 178 ASP A O 1
ATOM 1376 N N . LEU A 1 179 ? 5.226 -1.648 -14.317 1.00 98.19 179 LEU A N 1
ATOM 1377 C CA . LEU A 1 179 ? 4.953 -1.217 -12.942 1.00 98.19 179 LEU A CA 1
ATOM 1378 C C . LEU A 1 179 ? 6.222 -0.770 -12.220 1.00 98.19 179 LEU A C 1
ATOM 1380 O O . LEU A 1 179 ? 6.229 0.308 -11.635 1.00 98.19 179 LEU A O 1
ATOM 1384 N N . LEU A 1 180 ? 7.306 -1.545 -12.318 1.00 98.44 180 LEU A N 1
ATOM 1385 C CA . LEU A 1 180 ? 8.610 -1.170 -11.772 1.00 98.44 180 LEU A CA 1
ATOM 1386 C C . LEU A 1 180 ? 9.062 0.182 -12.335 1.00 98.44 180 LEU A C 1
ATOM 1388 O O . LEU A 1 180 ? 9.425 1.089 -11.587 1.00 98.44 180 LEU A O 1
ATOM 1392 N N . ALA A 1 181 ? 8.983 0.341 -13.655 1.00 98.06 181 ALA A N 1
ATOM 1393 C CA . ALA A 1 181 ? 9.377 1.560 -14.340 1.00 98.06 181 ALA A CA 1
ATOM 1394 C C . ALA A 1 181 ? 8.516 2.766 -13.922 1.00 98.06 181 ALA A C 1
ATOM 1396 O O . ALA A 1 181 ? 9.036 3.874 -13.775 1.00 98.06 181 ALA A O 1
ATOM 1397 N N . ALA A 1 182 ? 7.206 2.591 -13.730 1.00 98.12 182 ALA A N 1
ATOM 1398 C CA . ALA A 1 182 ? 6.326 3.640 -13.214 1.00 98.12 182 ALA A CA 1
ATOM 1399 C C . ALA A 1 182 ? 6.684 4.017 -11.766 1.00 98.12 182 ALA A C 1
ATOM 1401 O O . ALA A 1 182 ? 6.782 5.200 -11.442 1.00 98.12 182 ALA A O 1
ATOM 1402 N N . THR A 1 183 ? 6.949 3.028 -10.910 1.00 98.00 183 THR A N 1
ATOM 1403 C CA . THR A 1 183 ? 7.304 3.228 -9.498 1.00 98.00 183 THR A CA 1
ATOM 1404 C C . THR A 1 183 ? 8.647 3.932 -9.322 1.00 98.00 183 THR A C 1
ATOM 1406 O O . THR A 1 183 ? 8.741 4.862 -8.525 1.00 98.00 183 THR A O 1
ATOM 1409 N N . LEU A 1 184 ? 9.668 3.577 -10.108 1.00 97.69 184 LEU A N 1
ATOM 1410 C CA . LEU A 1 184 ? 10.988 4.228 -10.074 1.00 97.69 184 LEU A CA 1
ATOM 1411 C C . LEU A 1 184 ? 10.944 5.723 -10.435 1.00 97.69 184 LEU A C 1
ATOM 1413 O O . LEU A 1 184 ? 11.870 6.461 -10.107 1.00 97.69 184 LEU A O 1
ATOM 1417 N N . ARG A 1 185 ? 9.883 6.184 -11.109 1.00 97.12 185 ARG A N 1
ATOM 1418 C CA . ARG A 1 185 ? 9.684 7.596 -11.480 1.00 97.12 185 ARG A CA 1
ATOM 1419 C C . ARG A 1 185 ? 8.989 8.424 -10.401 1.00 97.12 185 ARG A C 1
ATOM 1421 O O . ARG A 1 185 ? 8.807 9.625 -10.592 1.00 97.12 185 ARG A O 1
ATOM 1428 N N . VAL A 1 186 ? 8.559 7.809 -9.303 1.00 96.44 186 VAL A N 1
ATOM 1429 C CA . VAL A 1 186 ? 7.941 8.536 -8.194 1.00 96.44 186 VAL A CA 1
ATOM 1430 C C . VAL A 1 186 ? 8.980 9.433 -7.518 1.00 96.44 186 VAL A C 1
ATOM 1432 O O . VAL A 1 186 ? 10.098 9.002 -7.245 1.00 96.44 186 VAL A O 1
ATOM 1435 N N . GLU A 1 187 ? 8.590 10.680 -7.251 1.00 93.56 187 GLU A N 1
ATOM 1436 C CA . GLU A 1 187 ? 9.465 11.721 -6.703 1.00 93.56 187 GLU A CA 1
ATOM 1437 C C . GLU A 1 187 ? 10.030 11.347 -5.322 1.00 93.56 187 GLU A C 1
ATOM 1439 O O . GLU A 1 187 ? 9.348 10.723 -4.502 1.00 93.56 187 GLU A O 1
ATOM 1444 N N . HIS A 1 188 ? 11.263 11.776 -5.038 1.00 91.81 188 HIS A N 1
ATOM 1445 C CA . HIS A 1 188 ? 11.971 11.488 -3.782 1.00 91.81 188 HIS A CA 1
ATOM 1446 C C . HIS A 1 188 ? 11.169 11.901 -2.535 1.00 91.81 188 HIS A C 1
ATOM 1448 O O . HIS A 1 188 ? 11.158 11.179 -1.539 1.00 91.81 188 HIS A O 1
ATOM 1454 N N . GLU A 1 189 ? 10.449 13.028 -2.574 1.00 92.06 189 GLU A N 1
ATOM 1455 C CA . GLU A 1 189 ? 9.642 13.515 -1.447 1.00 92.06 189 GLU A CA 1
ATOM 1456 C C . GLU A 1 189 ? 8.574 12.511 -1.023 1.00 92.06 189 GLU A C 1
ATOM 1458 O O . GLU A 1 189 ? 8.204 12.458 0.148 1.00 92.06 189 GLU A O 1
ATOM 1463 N N . GLN A 1 190 ? 8.072 11.715 -1.965 1.00 92.38 190 GLN A N 1
ATOM 1464 C CA . GLN A 1 190 ? 7.080 10.701 -1.667 1.00 92.38 190 GLN A CA 1
ATOM 1465 C C . GLN A 1 190 ? 7.716 9.492 -0.968 1.00 92.38 190 GLN A C 1
ATOM 1467 O O . GLN A 1 190 ? 7.147 8.981 -0.008 1.00 92.38 190 GLN A O 1
ATOM 1472 N N . TRP A 1 191 ? 8.916 9.084 -1.382 1.00 93.75 191 TRP A N 1
ATOM 1473 C CA . TRP A 1 191 ? 9.683 8.025 -0.717 1.00 93.75 191 TRP A CA 1
ATOM 1474 C C . TRP A 1 191 ? 10.150 8.424 0.682 1.00 93.75 191 TRP A C 1
ATOM 1476 O O . TRP A 1 191 ? 10.163 7.596 1.588 1.00 93.75 191 TRP A O 1
ATOM 1486 N N . ALA A 1 192 ? 10.469 9.703 0.893 1.00 91.69 192 ALA A N 1
ATOM 1487 C CA . ALA A 1 192 ? 10.862 10.222 2.201 1.00 91.69 192 ALA A CA 1
ATOM 1488 C C . ALA A 1 192 ? 9.753 10.096 3.265 1.00 91.69 192 ALA A C 1
ATOM 1490 O O . ALA A 1 192 ? 10.056 10.058 4.457 1.00 91.69 192 ALA A O 1
ATOM 1491 N N . LYS A 1 193 ? 8.479 10.018 2.853 1.00 91.31 193 LYS A N 1
ATOM 1492 C CA . LYS A 1 193 ? 7.342 9.792 3.761 1.00 91.31 193 LYS A CA 1
ATOM 1493 C C . LYS A 1 193 ? 7.219 8.340 4.217 1.00 91.31 193 LYS A C 1
ATOM 1495 O O . LYS A 1 193 ? 6.648 8.098 5.276 1.00 91.31 193 LYS A O 1
ATOM 1500 N N . ASP A 1 194 ? 7.733 7.397 3.431 1.00 91.00 194 ASP A N 1
ATOM 1501 C CA . ASP A 1 194 ? 7.639 5.965 3.709 1.00 91.00 194 ASP A CA 1
ATOM 1502 C C . ASP A 1 194 ? 8.989 5.254 3.481 1.00 91.00 194 ASP A C 1
ATOM 1504 O O . ASP A 1 194 ? 9.227 4.624 2.439 1.00 91.00 194 ASP A O 1
ATOM 1508 N N . PRO A 1 195 ? 9.885 5.314 4.485 1.00 91.38 195 PRO A N 1
ATOM 1509 C CA . PRO A 1 195 ? 11.172 4.629 4.436 1.00 91.38 195 PRO A CA 1
ATOM 1510 C C . PRO A 1 195 ? 11.061 3.103 4.305 1.00 91.38 195 PRO A C 1
ATOM 1512 O O . PRO A 1 195 ? 11.991 2.469 3.806 1.00 91.38 195 PRO A O 1
ATOM 1515 N N . VAL A 1 196 ? 9.947 2.496 4.737 1.00 91.94 196 VAL A N 1
ATOM 1516 C CA . VAL A 1 196 ? 9.742 1.044 4.636 1.00 91.94 196 VAL A CA 1
ATOM 1517 C C . VAL A 1 196 ? 9.563 0.657 3.173 1.00 91.94 196 VAL A C 1
ATOM 1519 O O . VAL A 1 196 ? 10.262 -0.236 2.689 1.00 91.94 196 VAL A O 1
ATOM 1522 N N . SER A 1 197 ? 8.698 1.365 2.445 1.00 94.25 197 SER A N 1
ATOM 1523 C CA . SER A 1 197 ? 8.544 1.168 0.999 1.00 94.25 197 SER A CA 1
ATOM 1524 C C . SER A 1 197 ? 9.843 1.433 0.241 1.00 94.25 197 SER A C 1
ATOM 1526 O O . SER A 1 197 ? 10.169 0.681 -0.676 1.00 94.25 197 SER A O 1
ATOM 1528 N N . LEU A 1 198 ? 10.628 2.442 0.635 1.00 94.88 198 LEU A N 1
ATOM 1529 C CA . LEU A 1 198 ? 11.930 2.707 0.013 1.00 94.88 198 LEU A CA 1
ATOM 1530 C C . LEU A 1 198 ? 12.902 1.530 0.191 1.00 94.88 198 LEU A C 1
ATOM 1532 O O . LEU A 1 198 ? 13.538 1.106 -0.772 1.00 94.88 198 LEU A O 1
ATOM 1536 N N . THR A 1 199 ? 12.988 0.960 1.395 1.00 94.06 199 THR A N 1
ATOM 1537 C CA . THR A 1 199 ? 13.790 -0.249 1.646 1.00 94.06 199 THR A CA 1
ATOM 1538 C C . THR A 1 199 ? 13.307 -1.423 0.800 1.00 94.06 199 THR A C 1
ATOM 1540 O O . THR A 1 199 ? 14.122 -2.117 0.193 1.00 94.06 199 THR A O 1
ATOM 1543 N N . ARG A 1 200 ? 11.987 -1.624 0.693 1.00 95.38 200 ARG A N 1
ATOM 1544 C CA . ARG A 1 200 ? 11.431 -2.682 -0.157 1.00 95.38 200 ARG A CA 1
ATOM 1545 C C . ARG A 1 200 ? 11.815 -2.503 -1.621 1.00 95.38 200 ARG A C 1
ATOM 1547 O O . ARG A 1 200 ? 12.219 -3.465 -2.265 1.00 95.38 200 ARG A O 1
ATOM 1554 N N . MET A 1 201 ? 11.744 -1.267 -2.108 1.00 96.69 201 MET A N 1
ATOM 1555 C CA . MET A 1 201 ? 12.114 -0.901 -3.471 1.00 96.69 201 MET A CA 1
ATOM 1556 C C . MET A 1 201 ? 13.592 -1.193 -3.768 1.00 96.69 201 MET A C 1
ATOM 1558 O O . MET A 1 201 ? 13.909 -1.661 -4.856 1.00 96.69 201 MET A O 1
ATOM 1562 N N . ARG A 1 202 ? 14.494 -0.979 -2.802 1.00 94.31 202 ARG A N 1
ATOM 1563 C CA . ARG A 1 202 ? 15.921 -1.323 -2.943 1.00 94.31 202 ARG A CA 1
ATOM 1564 C C . ARG A 1 202 ? 16.142 -2.823 -3.092 1.00 94.31 202 ARG A C 1
ATOM 1566 O O . ARG A 1 202 ? 16.787 -3.234 -4.043 1.00 94.31 202 ARG A O 1
ATOM 1573 N N . ILE A 1 203 ? 15.505 -3.627 -2.241 1.00 95.12 203 ILE A N 1
ATOM 1574 C CA . ILE A 1 203 ? 15.555 -5.096 -2.340 1.00 95.12 203 ILE A CA 1
ATOM 1575 C C . ILE A 1 203 ? 15.050 -5.569 -3.713 1.00 95.12 203 ILE A C 1
ATOM 1577 O O . ILE A 1 203 ? 15.640 -6.457 -4.329 1.00 95.12 203 ILE A O 1
ATOM 1581 N N . THR A 1 204 ? 13.976 -4.959 -4.226 1.00 97.44 204 THR A N 1
ATOM 1582 C CA . THR A 1 204 ? 13.490 -5.235 -5.585 1.00 97.44 204 THR A CA 1
ATOM 1583 C C . THR A 1 204 ? 14.547 -4.898 -6.638 1.00 97.44 204 THR A C 1
ATOM 1585 O O . THR A 1 204 ? 14.745 -5.680 -7.561 1.00 97.44 204 THR A O 1
ATOM 1588 N N . ILE A 1 205 ? 15.230 -3.756 -6.522 1.00 97.00 205 ILE A N 1
ATOM 1589 C CA . ILE A 1 205 ? 16.282 -3.352 -7.466 1.00 97.00 205 ILE A CA 1
ATOM 1590 C C . ILE A 1 205 ? 17.451 -4.338 -7.441 1.00 97.00 205 ILE A C 1
ATOM 1592 O O . ILE A 1 205 ? 17.886 -4.744 -8.514 1.00 97.00 205 ILE A O 1
ATOM 1596 N N . ASP A 1 206 ? 17.907 -4.760 -6.262 1.00 96.12 206 ASP A N 1
ATOM 1597 C CA . ASP A 1 206 ? 18.969 -5.766 -6.126 1.00 96.12 206 ASP A CA 1
ATOM 1598 C C . ASP A 1 206 ? 18.556 -7.077 -6.811 1.00 96.12 206 ASP A C 1
ATOM 1600 O O . ASP A 1 206 ? 19.303 -7.646 -7.603 1.00 96.12 206 ASP A O 1
ATOM 1604 N N . THR A 1 207 ? 17.300 -7.492 -6.615 1.00 96.50 207 THR A N 1
ATOM 1605 C CA . THR A 1 207 ? 16.743 -8.675 -7.288 1.00 96.50 207 THR A CA 1
ATOM 1606 C C . THR A 1 207 ? 16.767 -8.520 -8.811 1.00 96.50 207 THR A C 1
ATOM 1608 O O . THR A 1 207 ? 17.134 -9.451 -9.520 1.00 96.50 207 THR A O 1
ATOM 1611 N N . VAL A 1 208 ? 16.400 -7.348 -9.339 1.00 97.12 208 VAL A N 1
ATOM 1612 C CA . VAL A 1 208 ? 16.435 -7.067 -10.786 1.00 97.12 208 VAL A CA 1
ATOM 1613 C C . VAL A 1 208 ? 17.876 -7.044 -11.309 1.00 97.12 208 VAL A C 1
ATOM 1615 O O . VAL A 1 208 ? 18.121 -7.505 -12.421 1.00 97.12 208 VAL A O 1
ATOM 1618 N N . GLN A 1 209 ? 18.840 -6.553 -10.524 1.00 95.38 209 GLN A N 1
ATOM 1619 C CA . GLN A 1 209 ? 20.275 -6.599 -10.849 1.00 95.38 209 GLN A CA 1
ATOM 1620 C C . GLN A 1 209 ? 20.782 -8.030 -10.978 1.00 95.38 209 GLN A C 1
ATOM 1622 O O . GLN A 1 209 ? 21.472 -8.337 -11.953 1.00 95.38 209 GLN A O 1
ATOM 1627 N N . ASP A 1 210 ? 20.361 -8.916 -10.082 1.00 96.56 210 ASP A N 1
ATOM 1628 C CA . ASP A 1 210 ? 20.714 -10.334 -10.136 1.00 96.56 210 ASP A CA 1
ATOM 1629 C C . ASP A 1 210 ? 20.121 -11.057 -11.362 1.00 96.56 210 ASP A C 1
ATOM 1631 O O . ASP A 1 210 ? 20.689 -12.049 -11.824 1.00 96.56 210 ASP A O 1
ATOM 1635 N N . MET A 1 211 ? 19.020 -10.554 -11.940 1.00 95.94 211 MET A N 1
ATOM 1636 C CA . MET A 1 211 ? 18.450 -11.091 -13.188 1.00 95.94 211 MET A CA 1
ATOM 1637 C C . MET A 1 211 ? 19.335 -10.810 -14.415 1.00 95.94 211 MET A C 1
ATOM 1639 O O . MET A 1 211 ? 19.284 -11.553 -15.395 1.00 95.94 211 MET A O 1
ATOM 1643 N N . GLY A 1 212 ? 20.169 -9.766 -14.377 1.00 95.38 212 GLY A N 1
ATOM 1644 C CA . GLY A 1 212 ? 21.091 -9.422 -15.457 1.00 95.38 212 GLY A CA 1
ATOM 1645 C C . GLY A 1 212 ? 20.390 -8.918 -16.722 1.00 95.38 212 GLY A C 1
ATOM 1646 O O . GLY A 1 212 ? 19.918 -7.781 -16.774 1.00 95.38 212 GLY A O 1
ATOM 1647 N N . ASP A 1 213 ? 20.385 -9.720 -17.789 1.00 95.62 213 ASP A N 1
ATOM 1648 C CA . ASP A 1 213 ? 19.841 -9.287 -19.078 1.00 95.62 213 ASP A CA 1
ATOM 1649 C C . ASP A 1 213 ? 18.305 -9.288 -19.096 1.00 95.62 213 ASP A C 1
ATOM 1651 O O . ASP A 1 213 ? 17.661 -10.295 -19.384 1.00 95.62 213 ASP A O 1
ATOM 1655 N N . LEU A 1 214 ? 17.715 -8.119 -18.847 1.00 96.31 214 LEU A N 1
ATOM 1656 C CA . LEU A 1 214 ? 16.265 -7.935 -18.823 1.00 96.31 214 LEU A CA 1
ATOM 1657 C C . LEU A 1 214 ? 15.578 -8.151 -20.185 1.00 96.31 214 LEU A C 1
ATOM 1659 O O . LEU A 1 214 ? 14.393 -8.497 -20.197 1.00 96.31 214 LEU A O 1
ATOM 1663 N N . ASP A 1 215 ? 16.292 -8.038 -21.313 1.00 95.44 215 ASP A N 1
ATOM 1664 C CA . ASP A 1 215 ? 15.715 -8.321 -22.635 1.00 95.44 215 ASP A CA 1
ATOM 1665 C C . ASP A 1 215 ? 15.358 -9.814 -22.757 1.00 95.44 215 ASP A C 1
ATOM 1667 O O . ASP A 1 215 ? 14.345 -10.171 -23.367 1.00 95.44 215 ASP A O 1
ATOM 1671 N N . ALA A 1 216 ? 16.110 -10.698 -22.086 1.00 95.69 216 ALA A N 1
ATOM 1672 C CA . ALA A 1 216 ? 15.793 -12.127 -21.991 1.00 95.69 216 ALA A CA 1
ATOM 1673 C C . ALA A 1 216 ? 14.492 -12.405 -21.211 1.00 95.69 216 ALA A C 1
ATOM 1675 O O . ALA A 1 216 ? 13.903 -13.479 -21.345 1.00 95.69 216 ALA A O 1
ATOM 1676 N N . HIS A 1 217 ? 14.021 -11.426 -20.436 1.00 94.75 217 HIS A N 1
ATOM 1677 C CA . HIS A 1 217 ? 12.760 -11.454 -19.695 1.00 94.75 217 HIS A CA 1
ATOM 1678 C C . HIS A 1 217 ? 11.650 -10.643 -20.385 1.00 94.75 217 HIS A C 1
ATOM 1680 O O . HIS A 1 217 ? 10.570 -10.466 -19.821 1.00 94.75 217 HIS A O 1
ATOM 1686 N N . GLY A 1 218 ? 11.896 -10.147 -21.605 1.00 94.12 218 GLY A N 1
ATOM 1687 C CA . GLY A 1 218 ? 10.955 -9.324 -22.366 1.00 94.12 218 GLY A CA 1
ATOM 1688 C C . GLY A 1 218 ? 10.749 -7.916 -21.802 1.00 94.12 218 GLY A C 1
ATOM 1689 O O . GLY A 1 218 ? 9.854 -7.212 -22.265 1.00 94.12 218 GLY A O 1
ATOM 1690 N N . ALA A 1 219 ? 11.548 -7.506 -20.815 1.00 95.81 219 ALA A N 1
ATOM 1691 C CA . ALA A 1 219 ? 11.482 -6.191 -20.194 1.00 95.81 219 ALA A CA 1
ATOM 1692 C C . ALA A 1 219 ? 12.457 -5.218 -20.883 1.00 95.81 219 ALA A C 1
ATOM 1694 O O . ALA A 1 219 ? 13.514 -5.645 -21.344 1.00 95.81 219 ALA A O 1
ATOM 1695 N N . PRO A 1 220 ? 12.148 -3.910 -20.952 1.00 95.69 220 PRO A N 1
ATOM 1696 C CA . PRO A 1 220 ? 12.974 -2.944 -21.671 1.00 95.69 220 PRO A CA 1
ATOM 1697 C C . PRO A 1 220 ? 14.280 -2.663 -20.911 1.00 95.69 220 PRO A C 1
ATOM 1699 O O . PRO A 1 220 ? 14.329 -1.787 -20.041 1.00 95.69 220 PRO A O 1
ATOM 1702 N N . HIS A 1 221 ? 15.347 -3.390 -21.259 1.00 96.56 221 HIS A N 1
ATOM 1703 C CA . HIS A 1 221 ? 16.610 -3.425 -20.515 1.00 96.56 221 HIS A CA 1
ATOM 1704 C C . HIS A 1 221 ? 17.198 -2.036 -20.255 1.00 96.56 221 HIS A C 1
ATOM 1706 O O . HIS A 1 221 ? 17.341 -1.622 -19.104 1.00 96.56 221 HIS A O 1
ATOM 1712 N N . GLN A 1 222 ? 17.500 -1.282 -21.315 1.00 96.31 222 GLN A N 1
ATOM 1713 C CA . GLN A 1 222 ? 18.153 0.023 -21.173 1.00 96.31 222 GLN A CA 1
ATOM 1714 C C . GLN A 1 222 ? 17.292 1.029 -20.396 1.00 96.31 222 GLN A C 1
ATOM 1716 O O . GLN A 1 222 ? 17.812 1.803 -19.597 1.00 96.31 222 GLN A O 1
ATOM 1721 N N . GLU A 1 223 ? 15.974 1.017 -20.613 1.00 96.69 223 GLU A N 1
ATOM 1722 C CA . GLU A 1 223 ? 15.066 1.946 -19.940 1.00 96.69 223 GLU A CA 1
ATOM 1723 C C . GLU A 1 223 ? 15.043 1.703 -18.428 1.00 96.69 223 GLU A C 1
ATOM 1725 O O . GLU A 1 223 ? 15.164 2.653 -17.652 1.00 96.69 223 GLU A O 1
ATOM 1730 N N . ILE A 1 224 ? 14.916 0.443 -18.005 1.00 97.31 224 ILE A N 1
ATOM 1731 C CA . ILE A 1 224 ? 14.873 0.089 -16.583 1.00 97.31 224 ILE A CA 1
ATOM 1732 C C . ILE A 1 224 ? 16.204 0.425 -15.906 1.00 97.31 224 ILE A C 1
ATOM 1734 O O . ILE A 1 224 ? 16.191 1.034 -14.835 1.00 97.31 224 ILE A O 1
ATOM 1738 N N . TRP A 1 225 ? 17.348 0.126 -16.531 1.00 97.81 225 TRP A N 1
ATOM 1739 C CA . TRP A 1 225 ? 18.649 0.468 -15.946 1.00 97.81 225 TRP A CA 1
ATOM 1740 C C . TRP A 1 225 ? 18.872 1.968 -15.806 1.00 97.81 225 TRP A C 1
ATOM 1742 O O . TRP A 1 225 ? 19.343 2.423 -14.761 1.00 97.81 225 TRP A O 1
ATOM 1752 N N . ASP A 1 226 ? 18.470 2.754 -16.805 1.00 98.00 226 ASP A N 1
ATOM 1753 C CA . ASP A 1 226 ? 18.536 4.210 -16.723 1.00 98.00 226 ASP A CA 1
ATOM 1754 C C . ASP A 1 226 ? 17.664 4.754 -15.580 1.00 98.00 226 ASP A C 1
ATOM 1756 O O . ASP A 1 226 ? 18.046 5.717 -14.907 1.00 98.00 226 ASP A O 1
ATOM 1760 N N . LEU A 1 227 ? 16.485 4.164 -15.357 1.00 97.88 227 LEU A N 1
ATOM 1761 C CA . LEU A 1 227 ? 15.591 4.546 -14.264 1.00 97.88 227 LEU A CA 1
ATOM 1762 C C . LEU A 1 227 ? 16.164 4.168 -12.901 1.00 97.88 227 LEU A C 1
ATOM 1764 O O . LEU A 1 227 ? 16.122 4.995 -11.995 1.00 97.88 227 LEU A O 1
ATOM 1768 N N . ILE A 1 228 ? 16.739 2.973 -12.763 1.00 97.19 228 ILE A N 1
ATOM 1769 C CA . ILE A 1 228 ? 17.403 2.531 -11.531 1.00 97.19 228 ILE A CA 1
ATOM 1770 C C . ILE A 1 228 ? 18.562 3.470 -11.187 1.00 97.19 228 ILE A C 1
ATOM 1772 O O . ILE A 1 228 ? 18.653 3.945 -10.054 1.00 97.19 228 ILE A O 1
ATOM 1776 N N . ALA A 1 229 ? 19.406 3.811 -12.165 1.00 96.06 229 ALA A N 1
ATOM 1777 C CA . ALA A 1 229 ? 20.524 4.728 -11.958 1.00 96.06 229 ALA A CA 1
ATOM 1778 C C . ALA A 1 229 ? 20.052 6.120 -11.501 1.00 96.06 229 ALA A C 1
ATOM 1780 O O . ALA A 1 229 ? 20.610 6.692 -10.561 1.00 96.06 229 ALA A O 1
ATOM 1781 N N . ARG A 1 230 ? 18.994 6.659 -12.123 1.00 95.88 230 ARG A N 1
ATOM 1782 C CA . ARG A 1 230 ? 18.392 7.939 -11.708 1.00 95.88 230 ARG A CA 1
ATOM 1783 C C . ARG A 1 230 ? 17.793 7.858 -10.309 1.00 95.88 230 ARG A C 1
ATOM 1785 O O . ARG A 1 230 ? 18.043 8.745 -9.501 1.00 95.88 230 ARG A O 1
ATOM 1792 N N . PHE A 1 231 ? 17.047 6.796 -10.023 1.00 95.38 231 PHE A N 1
ATOM 1793 C CA . PHE A 1 231 ? 16.413 6.574 -8.730 1.00 95.38 231 PHE A CA 1
ATOM 1794 C C . PHE A 1 231 ? 17.440 6.498 -7.595 1.00 95.38 231 PHE A C 1
ATOM 1796 O O . PHE A 1 231 ? 17.248 7.111 -6.543 1.00 95.38 231 PHE A O 1
ATOM 1803 N N . ALA A 1 232 ? 18.550 5.787 -7.813 1.00 92.56 232 ALA A N 1
ATOM 1804 C CA . ALA A 1 232 ? 19.649 5.713 -6.857 1.00 92.56 232 ALA A CA 1
ATOM 1805 C C . ALA A 1 232 ? 20.295 7.088 -6.625 1.00 92.56 232 ALA A C 1
ATOM 1807 O O . ALA A 1 232 ? 20.532 7.471 -5.480 1.00 92.56 232 ALA A O 1
ATOM 1808 N N . ALA A 1 233 ? 20.496 7.873 -7.689 1.00 92.62 233 ALA A N 1
ATOM 1809 C CA . ALA A 1 233 ? 21.056 9.219 -7.588 1.00 92.62 233 ALA A CA 1
ATOM 1810 C C . ALA A 1 233 ? 20.155 10.200 -6.810 1.00 92.62 233 ALA A C 1
ATOM 1812 O O . ALA A 1 233 ? 20.667 11.068 -6.105 1.00 92.62 233 ALA A O 1
ATOM 1813 N N . THR A 1 234 ? 18.827 10.072 -6.911 1.00 89.62 234 THR A N 1
ATOM 1814 C CA . THR A 1 234 ? 17.872 10.936 -6.194 1.00 89.62 234 THR A CA 1
ATOM 1815 C C . THR A 1 234 ? 17.574 10.475 -4.76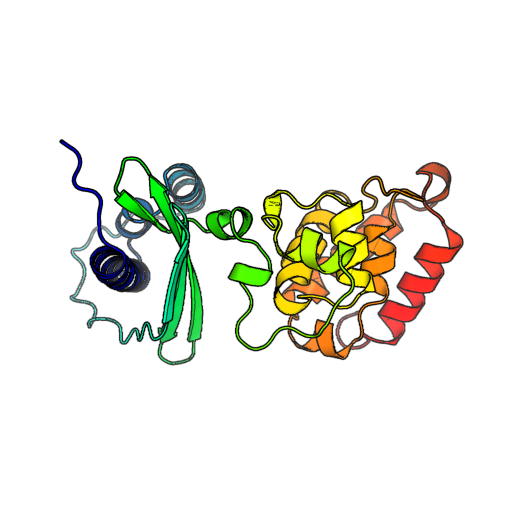8 1.00 89.62 234 THR A C 1
ATOM 1817 O O . THR A 1 234 ? 17.040 11.259 -3.990 1.00 89.62 234 THR A O 1
ATOM 1820 N N . ASN A 1 235 ? 17.927 9.239 -4.399 1.00 83.69 235 ASN A N 1
ATOM 1821 C CA . ASN A 1 235 ? 17.691 8.668 -3.067 1.00 83.69 235 ASN A CA 1
ATOM 1822 C C . ASN A 1 235 ? 19.001 8.184 -2.399 1.00 83.69 235 ASN A C 1
ATOM 1824 O O . ASN A 1 235 ? 19.096 7.007 -2.029 1.00 83.69 235 ASN A O 1
ATOM 1828 N N . PRO A 1 236 ? 20.009 9.064 -2.212 1.00 69.69 236 PRO A N 1
ATOM 1829 C CA . PRO A 1 236 ? 21.366 8.663 -1.828 1.00 69.69 236 PRO A CA 1
ATOM 1830 C C . PRO A 1 236 ? 21.487 8.171 -0.379 1.00 69.69 236 PRO A C 1
ATOM 1832 O O . PRO A 1 236 ? 22.357 7.365 -0.081 1.00 69.69 236 PRO A O 1
ATOM 1835 N N . ASN A 1 237 ? 20.616 8.619 0.533 1.00 62.38 237 ASN A N 1
ATOM 1836 C CA . ASN A 1 237 ? 20.730 8.354 1.978 1.00 62.38 237 ASN A CA 1
ATOM 1837 C C . ASN A 1 237 ? 20.249 6.951 2.402 1.00 62.38 237 ASN A C 1
ATOM 1839 O O . ASN A 1 237 ? 19.623 6.782 3.445 1.00 62.38 237 ASN A O 1
ATOM 1843 N N . GLY A 1 238 ? 20.512 5.932 1.596 1.00 54.41 238 GLY A N 1
ATOM 1844 C CA . GLY A 1 238 ? 20.338 4.544 2.030 1.00 54.41 238 GLY A CA 1
ATOM 1845 C C . GLY A 1 238 ? 20.655 3.500 0.967 1.00 54.41 238 GLY A C 1
ATOM 1846 O O . GLY A 1 238 ? 20.118 2.398 1.037 1.00 54.41 238 GLY A O 1
ATOM 1847 N N . TRP A 1 239 ? 21.474 3.878 -0.012 1.00 48.28 239 TRP A N 1
ATOM 1848 C CA . TRP A 1 239 ? 22.284 2.938 -0.771 1.00 48.28 239 TRP A CA 1
ATOM 1849 C C . TRP A 1 239 ? 23.639 2.811 -0.079 1.00 48.28 239 TRP A C 1
ATOM 1851 O O . TRP A 1 239 ? 24.184 3.873 0.306 1.00 48.28 239 TRP A O 1
#